Protein AF-A0A975S5G9-F1 (afdb_monomer)

InterPro domains:
  IPR003675 CAAX prenyl protease 2/Lysostaphin resistance protein A-like domain [PF02517] (115-211)

Foldseek 3Di:
DVQLVVLLLQLLLQLLLLLLVLLLVVVVDVDDPLVSLVSSLVSSLVRQVVVLVCCVCPVVVHDPCQLQPDPPCVVLVVVVVVVVVVVVCVVVVVCVVVVLDDDPDDDPVVVVVVCVSVVSSCVRNPVVSLSRSQVRRSLVVVVVPDPNVRSLVVSLVSQLCSLQSSLVSNQVNNVVSVHDRDDRDSDPPPDDNVVSSVVSNVVSVVVNVSSVVVVVVVVVVCVVPPDDDDDDDDDDDDDDDDDDDDDDDDDDDDDDDDDDDDDDDRDDDDPDD

Mean predicted aligned error: 12.97 Å

Secondary structure (DSSP, 8-state):
-HHHHHHHHHHHHHHHHHHHHHHHHHHHS---TTHHHHHHHHHHHHHHHHHHHHIIIIIS---GGGGS--S--HHHHHHHHHHHHHHHHHHHHHHHHTTS-------HHHHHHHHHHHHHHHIIIIIHHHIIIIIIIIHHHHHTTS-HHHHHHHHHHHHHHHHHHHHHHHHHHHHHTT--PPPP-SS-TTS-HHHHHHHHHHHHHHHHHHHHHHHHHHHHHHHHSS-----------------------------------------------

Solvent-accessible surface area (backbone atoms only — not comparable to full-atom values): 15800 Å² total; per-residue (Å²): 106,72,70,26,52,49,29,45,50,45,42,25,41,23,46,11,39,21,51,33,53,29,52,45,51,48,73,77,37,98,62,59,79,76,51,44,57,48,48,23,12,52,42,17,31,68,48,24,45,57,52,52,51,43,44,34,46,70,74,65,67,39,74,69,65,78,39,69,72,56,95,76,48,65,67,55,49,53,49,51,50,50,51,51,52,50,53,50,46,67,60,47,51,58,37,44,73,71,60,61,46,82,87,90,79,83,58,66,68,61,50,50,52,50,52,53,54,48,53,51,29,46,37,33,47,43,52,51,34,46,41,43,19,40,68,12,50,14,30,56,55,29,44,74,80,40,54,70,64,59,24,48,53,52,46,32,52,52,56,49,48,36,52,39,50,17,29,52,35,22,33,57,42,10,64,74,64,76,40,91,58,65,74,83,42,76,45,65,91,95,53,60,56,65,63,49,49,51,49,41,44,53,50,39,50,50,52,55,48,50,54,51,54,45,51,52,54,56,54,53,52,48,69,77,70,50,81,91,70,92,77,89,82,87,82,89,80,87,77,82,82,82,86,81,86,90,86,83,92,85,88,84,86,87,91,89,81,89,88,82,91,76,91,77,79,79,72,82,80,78,87,76,132

Organism: NCBI:txid2816859

Structure (mmCIF, N/CA/C/O backbone):
data_AF-A0A975S5G9-F1
#
_entry.id   AF-A0A975S5G9-F1
#
loop_
_atom_site.group_PDB
_atom_site.id
_atom_site.type_symbol
_atom_site.label_atom_id
_atom_site.label_alt_id
_atom_site.label_comp_id
_atom_site.label_asym_id
_atom_site.label_entity_id
_atom_site.label_seq_id
_atom_site.pdbx_PDB_ins_code
_atom_site.Cartn_x
_atom_site.Cartn_y
_atom_site.Cartn_z
_atom_site.occupancy
_atom_site.B_iso_or_equiv
_atom_site.auth_seq_id
_atom_site.auth_comp_id
_atom_site.auth_asym_id
_atom_site.auth_atom_id
_atom_site.pdbx_PDB_model_num
ATOM 1 N N . MET A 1 1 ? -8.401 6.795 18.822 1.00 79.56 1 MET A N 1
ATOM 2 C CA . MET A 1 1 ? -7.442 7.574 18.015 1.00 79.56 1 MET A CA 1
ATOM 3 C C . MET A 1 1 ? -6.029 7.033 18.125 1.00 79.56 1 MET A C 1
ATOM 5 O O . MET A 1 1 ? -5.588 6.482 17.133 1.00 79.56 1 MET A O 1
ATOM 9 N N . GLY A 1 2 ? -5.355 7.088 19.284 1.00 88.31 2 GLY A N 1
ATOM 10 C CA . GLY A 1 2 ? -3.921 6.740 19.387 1.00 88.31 2 GLY A CA 1
ATOM 11 C C . GLY A 1 2 ? -3.505 5.412 18.735 1.00 88.31 2 GLY A C 1
ATOM 12 O O . GLY A 1 2 ? -2.579 5.384 17.938 1.00 88.31 2 GLY A O 1
ATOM 13 N N . ARG A 1 3 ? -4.258 4.328 18.959 1.00 89.94 3 ARG A N 1
ATOM 14 C CA . ARG A 1 3 ? -3.992 3.025 18.316 1.00 89.94 3 ARG A CA 1
ATOM 15 C C . ARG A 1 3 ? -4.132 3.056 16.791 1.00 89.94 3 ARG A C 1
ATOM 17 O O . ARG A 1 3 ? -3.358 2.421 16.097 1.00 89.94 3 ARG A O 1
ATOM 24 N N . ALA A 1 4 ? -5.098 3.802 16.262 1.00 89.25 4 ALA A N 1
ATOM 25 C CA . ALA A 1 4 ? -5.290 3.911 14.820 1.00 89.25 4 ALA A CA 1
ATOM 26 C C . ALA A 1 4 ? -4.160 4.706 14.153 1.00 89.25 4 ALA A C 1
ATOM 28 O O . ALA A 1 4 ? -3.648 4.283 13.122 1.00 89.25 4 ALA A O 1
ATOM 29 N N . LEU A 1 5 ? -3.724 5.794 14.796 1.00 94.25 5 LEU A N 1
ATOM 30 C CA . LEU A 1 5 ? -2.555 6.559 14.365 1.00 94.25 5 LEU A CA 1
ATOM 31 C C . LEU A 1 5 ? -1.282 5.716 14.425 1.00 94.25 5 LEU A C 1
ATOM 33 O O . LEU A 1 5 ? -0.486 5.778 13.502 1.00 94.25 5 LEU A O 1
ATOM 37 N N . LEU A 1 6 ? -1.120 4.875 15.450 1.00 94.44 6 LEU A N 1
ATOM 38 C CA . LEU A 1 6 ? 0.029 3.975 15.550 1.00 94.44 6 LEU A CA 1
ATOM 39 C C . LEU A 1 6 ? 0.119 3.021 14.352 1.00 94.44 6 LEU A C 1
ATOM 41 O O . LEU A 1 6 ? 1.196 2.855 13.796 1.00 94.44 6 LEU A O 1
ATOM 45 N N . GLY A 1 7 ? -1.002 2.429 13.926 1.00 92.75 7 GLY A N 1
ATOM 46 C CA . GLY A 1 7 ? -1.023 1.573 12.735 1.00 92.75 7 GLY A CA 1
ATOM 47 C C . GLY A 1 7 ? -0.601 2.313 11.466 1.00 92.75 7 GLY A C 1
ATOM 48 O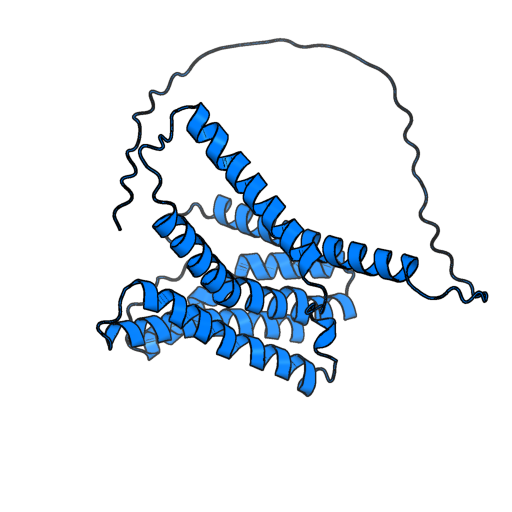 O . GLY A 1 7 ? 0.193 1.797 10.687 1.00 92.75 7 GLY A O 1
ATOM 49 N N . TRP A 1 8 ? -1.093 3.540 11.291 1.00 96.12 8 TRP A N 1
ATOM 50 C CA . TRP A 1 8 ? -0.719 4.402 10.170 1.00 96.12 8 TRP A CA 1
ATOM 51 C C . TRP A 1 8 ? 0.758 4.819 10.210 1.00 96.12 8 TRP A C 1
ATOM 53 O O . TRP A 1 8 ? 1.443 4.734 9.199 1.00 96.12 8 TRP A O 1
ATOM 63 N N . ILE A 1 9 ? 1.280 5.182 11.384 1.00 96.94 9 ILE A N 1
ATOM 64 C CA . ILE A 1 9 ? 2.696 5.526 11.568 1.00 96.94 9 ILE A CA 1
ATOM 65 C C . ILE A 1 9 ? 3.591 4.324 11.255 1.00 96.94 9 ILE A C 1
ATOM 67 O O . ILE A 1 9 ? 4.580 4.487 10.551 1.00 96.94 9 ILE A O 1
ATOM 71 N N . VAL A 1 10 ? 3.243 3.121 11.729 1.00 96.88 10 VAL A N 1
ATOM 72 C CA . VAL A 1 10 ? 3.999 1.888 11.437 1.00 96.88 10 VAL A CA 1
ATOM 73 C C . VAL A 1 10 ? 4.057 1.620 9.934 1.00 96.88 10 VAL A C 1
ATOM 75 O O . VAL A 1 10 ? 5.123 1.284 9.425 1.00 96.88 10 VAL A O 1
ATOM 78 N N . LEU A 1 11 ? 2.940 1.801 9.223 1.00 96.69 11 LEU A N 1
ATOM 79 C CA . LEU A 1 11 ? 2.896 1.683 7.766 1.00 96.69 11 LEU A CA 1
ATOM 80 C C . LEU A 1 11 ? 3.845 2.687 7.099 1.00 96.69 11 LEU A C 1
ATOM 82 O O . LEU A 1 11 ? 4.729 2.282 6.348 1.00 96.69 11 LEU A O 1
ATOM 86 N N . CYS A 1 12 ? 3.697 3.980 7.398 1.00 96.31 12 CYS A N 1
ATOM 87 C CA . CYS A 1 12 ? 4.488 5.028 6.755 1.00 96.31 12 CYS A CA 1
ATOM 88 C C . CYS A 1 12 ? 5.984 4.916 7.078 1.00 96.31 12 CYS A C 1
ATOM 90 O O . CYS A 1 12 ? 6.820 5.103 6.195 1.00 96.31 12 CYS A O 1
ATOM 92 N N . ALA A 1 13 ? 6.326 4.566 8.321 1.00 96.44 13 ALA A N 1
ATOM 93 C CA . ALA A 1 13 ? 7.702 4.324 8.737 1.00 96.44 13 ALA A CA 1
ATOM 94 C C . ALA A 1 13 ? 8.296 3.104 8.029 1.00 96.44 13 ALA A C 1
ATOM 96 O O . ALA A 1 13 ? 9.397 3.191 7.494 1.00 96.44 13 ALA A O 1
ATOM 97 N N . GLY A 1 14 ? 7.562 1.987 7.978 1.00 95.88 14 GLY A N 1
ATOM 98 C CA . GLY A 1 14 ? 8.013 0.772 7.300 1.00 95.88 14 GLY A CA 1
ATOM 99 C C . GLY A 1 14 ? 8.270 0.995 5.810 1.00 95.88 14 GLY A C 1
ATOM 100 O O . GLY A 1 14 ? 9.305 0.563 5.309 1.00 95.88 14 GLY A O 1
ATOM 101 N N . ILE A 1 15 ? 7.385 1.731 5.127 1.00 94.25 15 ILE A N 1
ATOM 102 C CA . ILE A 1 15 ? 7.570 2.108 3.719 1.00 94.25 15 ILE A CA 1
ATOM 103 C C . ILE A 1 15 ? 8.784 3.029 3.550 1.00 94.25 15 ILE A C 1
ATOM 105 O O . ILE A 1 15 ? 9.679 2.714 2.767 1.00 94.25 15 ILE A O 1
ATOM 109 N N . GLY A 1 16 ? 8.856 4.134 4.300 1.00 92.81 16 GLY A N 1
ATOM 110 C CA . GLY A 1 16 ? 9.950 5.103 4.182 1.00 92.81 16 GLY A CA 1
ATOM 111 C C . GLY A 1 16 ? 11.329 4.487 4.442 1.00 92.81 16 GLY A C 1
ATOM 112 O O . GLY A 1 16 ? 12.260 4.715 3.671 1.00 92.81 16 GLY A O 1
ATOM 113 N N . LEU A 1 17 ? 11.443 3.649 5.479 1.00 94.31 17 LEU A N 1
ATOM 114 C CA . LEU A 1 17 ? 12.674 2.924 5.812 1.00 94.31 17 LEU A CA 1
ATOM 115 C C . LEU A 1 17 ? 13.059 1.928 4.715 1.00 94.31 17 LEU A C 1
ATOM 117 O O . LEU A 1 17 ? 14.202 1.928 4.266 1.00 94.31 17 LEU A O 1
ATOM 121 N N . ALA A 1 18 ? 12.108 1.115 4.245 1.00 94.19 18 ALA A N 1
ATOM 122 C CA . ALA A 1 18 ? 12.366 0.123 3.206 1.00 94.19 18 ALA A CA 1
ATOM 123 C C . ALA A 1 18 ? 12.864 0.757 1.900 1.00 94.19 18 ALA A C 1
ATOM 125 O O . ALA A 1 18 ? 13.753 0.196 1.257 1.00 94.19 18 ALA A O 1
ATOM 126 N N . ILE A 1 19 ? 12.335 1.928 1.517 1.00 91.25 19 ILE A N 1
ATOM 127 C CA . ILE A 1 19 ? 12.800 2.650 0.325 1.00 91.25 19 ILE A CA 1
ATOM 128 C C . ILE A 1 19 ? 14.285 3.002 0.460 1.00 91.25 19 ILE A C 1
ATOM 130 O O . ILE A 1 19 ? 15.068 2.679 -0.436 1.00 91.25 19 ILE A O 1
ATOM 134 N N . SER A 1 20 ? 14.673 3.645 1.564 1.00 91.62 20 SER A N 1
ATOM 135 C CA . SER A 1 20 ? 16.053 4.084 1.798 1.00 91.62 20 SER A CA 1
ATOM 136 C C . SER A 1 20 ? 17.012 2.901 1.925 1.00 91.62 20 SER A C 1
ATOM 138 O O . SER A 1 20 ? 18.061 2.893 1.284 1.00 91.62 20 SER A O 1
ATOM 140 N N . THR A 1 21 ? 16.633 1.858 2.670 1.00 92.00 21 THR A N 1
ATOM 141 C CA . THR A 1 21 ? 17.447 0.642 2.832 1.00 92.00 21 THR A CA 1
ATOM 142 C C . THR A 1 21 ? 17.654 -0.095 1.513 1.00 92.00 21 THR A C 1
ATOM 144 O O . THR A 1 21 ? 18.768 -0.526 1.225 1.00 92.00 21 THR A O 1
ATOM 147 N N . ALA A 1 22 ? 16.619 -0.226 0.681 1.00 91.12 22 ALA A N 1
ATOM 148 C CA . ALA A 1 22 ? 16.766 -0.893 -0.609 1.00 91.12 22 ALA A CA 1
ATOM 149 C C . ALA A 1 22 ? 17.653 -0.101 -1.575 1.00 91.12 22 ALA A C 1
ATOM 151 O O . ALA A 1 22 ? 18.441 -0.700 -2.301 1.00 91.12 22 ALA A O 1
ATOM 152 N N . ARG A 1 23 ? 17.564 1.236 -1.568 1.00 88.06 23 ARG A N 1
ATOM 153 C CA . ARG A 1 23 ? 18.454 2.096 -2.364 1.00 88.06 23 ARG A CA 1
ATOM 154 C C . ARG A 1 23 ? 19.900 2.005 -1.899 1.00 88.06 23 ARG A C 1
ATOM 156 O O . ARG A 1 23 ? 20.788 1.888 -2.732 1.00 88.06 23 ARG A O 1
ATOM 163 N N . PHE A 1 24 ? 20.121 1.999 -0.588 1.00 90.00 24 PHE A N 1
ATOM 164 C CA . PHE A 1 24 ? 21.442 1.778 -0.012 1.00 90.00 24 PHE A CA 1
ATOM 165 C C . PHE A 1 24 ? 22.023 0.428 -0.460 1.00 90.00 24 PHE A C 1
ATOM 167 O O . PHE A 1 24 ? 23.119 0.373 -1.009 1.00 90.00 24 PHE A O 1
ATOM 174 N N . ALA A 1 25 ? 21.254 -0.658 -0.327 1.00 89.94 25 ALA A N 1
ATOM 175 C CA . ALA A 1 25 ? 21.677 -1.988 -0.766 1.00 89.94 25 ALA A CA 1
ATOM 176 C C . ALA A 1 25 ? 21.951 -2.057 -2.280 1.00 89.94 25 ALA A C 1
ATOM 178 O O . ALA A 1 25 ? 22.902 -2.709 -2.707 1.00 89.94 25 ALA A O 1
ATOM 179 N N . ALA A 1 26 ? 21.154 -1.358 -3.092 1.00 87.56 26 ALA A N 1
ATOM 180 C CA . ALA A 1 26 ? 21.370 -1.245 -4.531 1.00 87.56 26 ALA A CA 1
ATOM 181 C C . ALA A 1 26 ? 22.628 -0.434 -4.882 1.00 87.56 26 ALA A C 1
ATOM 183 O O . ALA A 1 26 ? 23.263 -0.719 -5.883 1.00 87.56 26 ALA A O 1
ATOM 184 N N . GLY A 1 27 ? 23.021 0.546 -4.064 1.00 85.12 27 GLY A N 1
ATOM 185 C CA . GLY A 1 27 ? 24.293 1.256 -4.235 1.00 85.12 27 GLY A CA 1
ATOM 186 C C . GLY A 1 27 ? 25.514 0.385 -3.923 1.00 85.12 27 GLY A C 1
ATOM 187 O O . GLY A 1 27 ? 26.578 0.577 -4.504 1.00 85.12 27 GLY A O 1
ATOM 188 N N . LEU A 1 28 ? 25.355 -0.601 -3.036 1.00 86.31 28 LEU A N 1
ATOM 189 C CA . LEU A 1 28 ? 26.414 -1.544 -2.655 1.00 86.31 28 LEU A CA 1
ATOM 190 C C . LEU A 1 28 ? 26.538 -2.750 -3.591 1.00 86.31 28 LEU A C 1
ATOM 192 O O . LEU A 1 28 ? 27.535 -3.469 -3.542 1.00 86.31 28 LEU A O 1
ATOM 196 N N . THR A 1 29 ? 25.518 -3.018 -4.403 1.00 81.31 29 THR A N 1
ATOM 197 C CA . THR A 1 29 ? 25.442 -4.214 -5.242 1.00 81.31 29 THR A CA 1
ATOM 198 C C . THR A 1 29 ? 25.273 -3.812 -6.699 1.00 81.31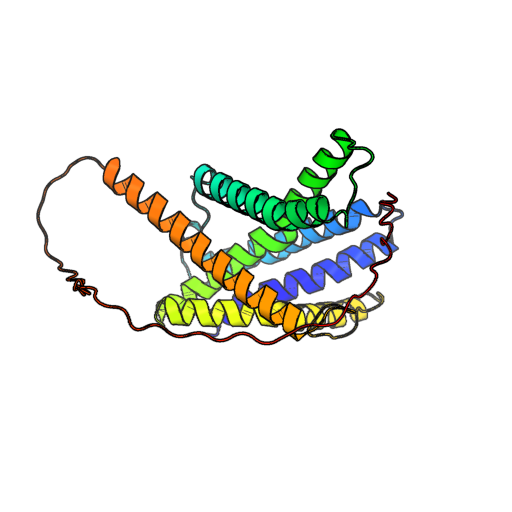 29 THR A C 1
ATOM 200 O O . THR A 1 29 ? 24.501 -2.922 -7.018 1.00 81.31 29 THR A O 1
ATOM 203 N N . SER A 1 30 ? 25.927 -4.500 -7.634 1.00 80.44 30 SER A N 1
ATOM 204 C CA . SER A 1 30 ? 25.649 -4.366 -9.074 1.00 80.44 30 SER A CA 1
ATOM 205 C C . SER A 1 30 ? 24.336 -5.068 -9.463 1.00 80.44 30 SER A C 1
ATOM 207 O O . SER A 1 30 ? 24.255 -5.784 -10.462 1.00 80.44 30 SER A O 1
ATOM 209 N N . ALA A 1 31 ? 23.307 -4.930 -8.623 1.00 77.69 31 ALA A N 1
ATOM 210 C CA . ALA A 1 31 ? 22.038 -5.612 -8.786 1.00 77.69 31 ALA A CA 1
ATOM 211 C C . ALA A 1 31 ? 21.270 -5.063 -10.004 1.00 77.69 31 ALA A C 1
ATOM 213 O O . ALA A 1 31 ? 21.311 -3.862 -10.278 1.00 77.69 31 ALA A O 1
ATOM 214 N N . PRO A 1 32 ? 20.513 -5.916 -10.718 1.00 81.44 32 PRO A N 1
ATOM 215 C CA . PRO A 1 32 ? 19.632 -5.465 -11.788 1.00 81.44 32 PRO A CA 1
ATOM 216 C C . PRO A 1 32 ? 18.599 -4.455 -11.272 1.00 81.44 32 PRO A C 1
ATOM 218 O O . PRO A 1 32 ? 18.092 -4.603 -10.160 1.00 81.44 32 PRO A O 1
ATOM 221 N N . ALA A 1 33 ? 18.196 -3.489 -12.102 1.00 78.31 33 ALA A N 1
ATOM 222 C CA . ALA A 1 33 ? 17.219 -2.460 -11.719 1.00 78.31 33 ALA A CA 1
ATOM 223 C C . ALA A 1 33 ? 15.894 -3.044 -11.180 1.00 78.31 33 ALA A C 1
ATOM 225 O O . ALA A 1 33 ? 15.307 -2.510 -10.240 1.00 78.31 33 ALA A O 1
ATOM 226 N N . ALA A 1 34 ? 15.462 -4.194 -11.709 1.00 78.06 34 ALA A N 1
ATOM 227 C CA . ALA A 1 34 ? 14.261 -4.903 -11.264 1.00 78.06 34 ALA A CA 1
ATOM 228 C C . ALA A 1 34 ? 14.367 -5.510 -9.848 1.00 78.06 34 ALA A C 1
ATOM 230 O O . ALA A 1 34 ? 13.347 -5.836 -9.240 1.00 78.06 34 ALA A O 1
ATOM 231 N N . ALA A 1 35 ? 15.575 -5.657 -9.296 1.00 85.19 35 ALA A N 1
ATOM 232 C CA . ALA A 1 35 ? 15.776 -6.200 -7.954 1.00 85.19 35 ALA A CA 1
ATOM 233 C C . ALA A 1 35 ? 15.400 -5.195 -6.854 1.00 85.19 35 ALA A C 1
ATOM 235 O O . ALA A 1 35 ? 14.983 -5.605 -5.770 1.00 85.19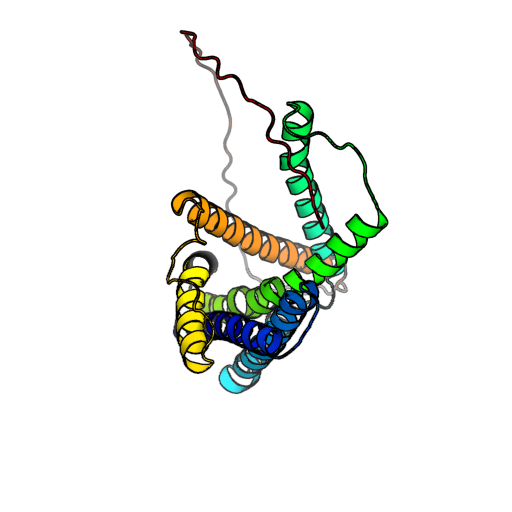 35 ALA A O 1
ATOM 236 N N . VAL A 1 36 ? 15.497 -3.887 -7.126 1.00 89.00 36 VAL A N 1
ATOM 237 C CA . VAL A 1 36 ? 15.229 -2.843 -6.123 1.00 89.00 36 VAL A CA 1
ATOM 238 C C . VAL A 1 36 ? 13.757 -2.830 -5.688 1.00 89.00 36 VAL A C 1
ATOM 240 O O . VAL A 1 36 ? 13.518 -2.914 -4.482 1.00 89.00 36 VAL A O 1
ATOM 243 N N . PRO A 1 37 ? 12.757 -2.815 -6.596 1.00 89.50 37 PRO A N 1
ATOM 244 C CA . PRO A 1 37 ? 11.347 -2.871 -6.199 1.00 89.50 37 PRO A CA 1
ATOM 245 C C . PRO A 1 37 ? 10.976 -4.169 -5.472 1.00 89.50 37 PRO A C 1
ATOM 247 O O . PRO A 1 37 ? 10.180 -4.149 -4.535 1.00 89.50 37 PRO A O 1
ATOM 250 N N . LEU A 1 38 ? 11.580 -5.299 -5.860 1.00 92.06 38 LEU A N 1
ATOM 251 C CA . LEU A 1 38 ? 11.383 -6.581 -5.178 1.00 92.06 38 LEU A CA 1
ATOM 252 C C . LEU A 1 38 ? 11.918 -6.543 -3.745 1.00 92.06 38 LEU A C 1
ATOM 254 O O . LEU A 1 38 ? 11.218 -6.942 -2.814 1.00 92.06 38 LEU A O 1
ATOM 258 N N . LEU A 1 39 ? 13.130 -6.022 -3.550 1.00 93.00 39 LEU A N 1
ATOM 259 C CA . LEU A 1 39 ? 13.710 -5.860 -2.220 1.00 93.00 39 LEU A CA 1
ATOM 260 C C . LEU A 1 39 ? 12.865 -4.914 -1.359 1.00 93.00 39 LEU A C 1
ATOM 262 O O . LEU A 1 39 ? 12.579 -5.233 -0.208 1.00 93.00 39 LEU A O 1
ATOM 266 N N . GLN A 1 40 ? 12.409 -3.790 -1.919 1.00 93.75 40 GLN A N 1
ATOM 267 C CA . GLN A 1 40 ? 11.507 -2.862 -1.228 1.00 93.75 40 GLN A CA 1
ATOM 268 C C . GLN A 1 40 ? 10.220 -3.554 -0.786 1.00 93.75 40 GLN A C 1
ATOM 270 O O . GLN A 1 40 ? 9.856 -3.474 0.385 1.00 93.75 40 GLN A O 1
ATOM 275 N N . ALA A 1 41 ? 9.556 -4.269 -1.692 1.00 94.50 41 ALA A N 1
ATOM 276 C CA . ALA A 1 41 ? 8.328 -5.002 -1.409 1.00 94.50 41 ALA A CA 1
ATOM 277 C C . ALA A 1 41 ? 8.495 -6.002 -0.254 1.00 94.50 41 ALA A C 1
ATOM 279 O O . ALA A 1 41 ? 7.675 -6.045 0.670 1.00 94.50 41 ALA A O 1
ATOM 280 N N . LEU A 1 42 ? 9.590 -6.765 -0.271 1.00 95.31 42 LEU A N 1
ATOM 281 C CA . LEU A 1 42 ? 9.915 -7.718 0.788 1.00 95.31 42 LEU A CA 1
ATOM 282 C C . LEU A 1 42 ? 10.191 -7.015 2.121 1.00 95.31 42 LEU A C 1
ATOM 284 O O . LEU A 1 42 ? 9.648 -7.431 3.144 1.00 95.31 42 LEU A O 1
ATOM 288 N N . LEU A 1 43 ? 10.980 -5.937 2.115 1.00 96.06 43 LEU A N 1
ATOM 289 C CA . LEU A 1 43 ? 11.304 -5.166 3.316 1.00 96.06 43 LEU A CA 1
ATOM 290 C C . LEU A 1 43 ? 10.059 -4.530 3.940 1.00 96.06 43 LEU A C 1
ATOM 292 O O . LEU A 1 43 ? 9.864 -4.651 5.148 1.00 96.06 43 LEU A O 1
ATOM 296 N N . VAL A 1 44 ? 9.179 -3.910 3.146 1.00 97.00 44 VAL A N 1
ATOM 297 C CA . VAL A 1 44 ? 7.939 -3.317 3.673 1.00 97.00 44 VAL A CA 1
ATOM 298 C C . VAL A 1 44 ? 7.072 -4.381 4.327 1.00 97.00 44 VAL A C 1
ATOM 300 O O . VAL A 1 44 ? 6.650 -4.204 5.471 1.00 97.00 44 VAL A O 1
ATOM 303 N N . THR A 1 45 ? 6.830 -5.504 3.649 1.00 95.44 45 THR A N 1
ATOM 304 C CA . THR A 1 45 ? 6.048 -6.599 4.236 1.00 95.44 45 THR A CA 1
ATOM 305 C C . THR A 1 45 ? 6.704 -7.126 5.515 1.00 95.44 45 THR A C 1
ATOM 307 O O . THR A 1 45 ? 6.021 -7.272 6.531 1.00 95.44 45 THR A O 1
ATOM 310 N N . ALA A 1 46 ? 8.018 -7.361 5.501 1.00 95.75 46 ALA A N 1
ATOM 311 C CA . ALA A 1 46 ? 8.763 -7.881 6.647 1.00 95.75 46 ALA A CA 1
ATOM 312 C C . ALA A 1 46 ? 8.802 -6.916 7.842 1.00 95.75 46 ALA A C 1
ATOM 314 O O . ALA A 1 46 ? 8.904 -7.370 8.978 1.00 95.75 46 ALA A O 1
ATOM 315 N N . LEU A 1 47 ? 8.690 -5.605 7.619 1.00 95.62 47 LEU A N 1
ATOM 316 C CA . LEU A 1 47 ? 8.645 -4.603 8.684 1.00 95.62 47 LEU A CA 1
ATOM 317 C C . LEU A 1 47 ? 7.217 -4.362 9.184 1.00 95.62 47 LEU A C 1
ATOM 319 O O . LEU A 1 47 ? 6.952 -4.411 10.384 1.00 95.62 47 LEU A O 1
ATOM 323 N N . VAL A 1 48 ? 6.274 -4.107 8.277 1.00 96.75 48 VAL A N 1
ATOM 324 C CA . VAL A 1 48 ? 4.931 -3.629 8.632 1.00 96.75 48 VAL A CA 1
ATOM 325 C C . VAL A 1 48 ? 4.050 -4.765 9.140 1.00 96.75 48 VAL A C 1
ATOM 327 O O . VAL A 1 48 ? 3.430 -4.645 10.200 1.00 96.75 48 VAL A O 1
ATOM 330 N N . VAL A 1 49 ? 3.985 -5.884 8.413 1.00 94.88 49 VAL A N 1
ATOM 331 C CA . VAL A 1 49 ? 3.053 -6.980 8.719 1.00 94.88 49 VAL A CA 1
ATOM 332 C C . VAL A 1 49 ? 3.270 -7.556 10.122 1.00 94.88 49 VAL A C 1
ATOM 334 O O . VAL A 1 49 ? 2.302 -7.579 10.890 1.00 94.88 49 VAL A O 1
ATOM 337 N N . PRO A 1 50 ? 4.482 -7.988 10.526 1.00 94.00 50 PRO A N 1
ATOM 338 C CA . PRO A 1 50 ? 4.661 -8.569 11.852 1.00 94.00 50 PRO A CA 1
ATOM 339 C C . PRO A 1 50 ? 4.402 -7.556 12.965 1.00 94.00 50 PRO A C 1
ATOM 341 O O . PRO A 1 50 ? 3.779 -7.916 13.961 1.00 94.00 50 PRO A O 1
ATOM 344 N N . VAL A 1 51 ? 4.784 -6.286 12.797 1.00 95.19 51 VAL A N 1
ATOM 345 C CA . VAL A 1 51 ? 4.523 -5.249 13.806 1.00 95.19 51 VAL A CA 1
ATOM 346 C C . VAL A 1 51 ? 3.021 -5.044 13.996 1.00 95.19 51 VAL A C 1
ATOM 348 O O . VAL A 1 51 ? 2.546 -5.048 15.131 1.00 95.19 51 VAL A O 1
ATOM 351 N N . ILE A 1 52 ? 2.237 -4.953 12.918 1.00 93.81 52 ILE A N 1
ATOM 352 C CA . ILE A 1 52 ? 0.773 -4.833 13.016 1.00 93.81 52 ILE A CA 1
ATOM 353 C C . ILE A 1 52 ? 0.150 -6.077 13.667 1.00 93.81 52 ILE A C 1
ATOM 355 O O . ILE A 1 52 ? -0.742 -5.955 14.516 1.00 93.81 52 ILE A O 1
ATOM 359 N N . LEU A 1 53 ? 0.627 -7.277 13.328 1.00 91.56 53 LEU A N 1
ATOM 360 C CA . LEU A 1 53 ? 0.155 -8.521 13.944 1.00 91.56 53 LEU A CA 1
ATOM 361 C C . LEU A 1 53 ? 0.511 -8.602 15.436 1.00 91.56 53 LEU A C 1
ATOM 363 O O . LEU A 1 53 ? -0.312 -9.057 16.238 1.00 91.56 53 LEU A O 1
ATOM 367 N N . LEU A 1 54 ? 1.690 -8.126 15.839 1.00 91.81 54 LEU A N 1
ATOM 368 C CA . LEU A 1 54 ? 2.105 -8.032 17.241 1.00 91.81 54 LEU A CA 1
ATOM 369 C C . LEU A 1 54 ? 1.284 -6.989 18.000 1.00 91.81 54 LEU A C 1
ATOM 371 O O . LEU A 1 54 ? 0.791 -7.286 19.087 1.00 91.81 54 LEU A O 1
ATOM 375 N N . LEU A 1 55 ? 1.042 -5.812 17.421 1.00 91.12 55 LEU A N 1
ATOM 376 C CA . LEU A 1 55 ? 0.148 -4.812 18.008 1.00 91.12 55 LEU A CA 1
ATOM 377 C C . LEU A 1 55 ? -1.252 -5.398 18.228 1.00 91.12 55 LEU A C 1
ATOM 379 O O . LEU A 1 55 ? -1.832 -5.265 19.305 1.00 91.12 55 LEU A O 1
ATOM 383 N N . ARG A 1 56 ? -1.780 -6.138 17.252 1.00 89.44 56 ARG A N 1
ATOM 384 C CA . ARG A 1 56 ? -3.102 -6.760 17.376 1.00 89.44 56 ARG A CA 1
ATOM 385 C C . ARG A 1 56 ? -3.150 -7.872 18.428 1.00 89.44 56 ARG A C 1
ATOM 387 O O . ARG A 1 56 ? -4.087 -7.933 19.224 1.00 89.44 56 ARG A O 1
ATOM 394 N N . SER A 1 57 ? -2.171 -8.765 18.424 1.00 88.00 57 SER A N 1
ATOM 395 C CA . SER A 1 57 ? -2.190 -9.957 19.278 1.00 88.00 57 SER A CA 1
ATOM 396 C C . SER A 1 57 ? -1.703 -9.683 20.701 1.00 88.00 57 SER A C 1
ATOM 398 O O . SER A 1 57 ? -2.282 -10.204 21.651 1.00 88.00 57 SER A O 1
ATOM 400 N N . LYS A 1 58 ? -0.667 -8.858 20.873 1.00 87.50 58 LYS A N 1
ATOM 401 C CA . LYS A 1 58 ? -0.024 -8.595 22.170 1.00 87.50 58 LYS A CA 1
ATOM 402 C C . LYS A 1 58 ? -0.569 -7.345 22.850 1.00 87.50 58 LYS A C 1
ATOM 404 O O . LYS A 1 58 ? -0.861 -7.393 24.042 1.00 87.50 58 LYS A O 1
ATOM 409 N N . VAL A 1 59 ? -0.739 -6.251 22.106 1.00 87.25 59 VAL A N 1
ATOM 410 C CA . VAL A 1 59 ? -1.177 -4.964 22.676 1.00 87.25 59 VAL A CA 1
ATOM 411 C C . VAL A 1 59 ? -2.701 -4.901 22.777 1.00 87.25 59 VAL A C 1
ATOM 413 O O . VAL A 1 59 ? -3.239 -4.535 23.822 1.00 87.25 59 VAL A O 1
ATOM 416 N N . ASP A 1 60 ? -3.418 -5.303 21.724 1.00 84.69 60 ASP A N 1
ATOM 417 C CA . ASP A 1 60 ? -4.890 -5.317 21.709 1.00 84.69 60 ASP A CA 1
ATOM 418 C C . ASP A 1 60 ? -5.498 -6.601 22.282 1.00 84.69 60 ASP A C 1
ATOM 420 O O . ASP A 1 60 ? -6.692 -6.600 22.583 1.00 84.69 60 ASP A O 1
ATOM 424 N N . ARG A 1 61 ? -4.710 -7.680 22.425 1.00 82.38 61 ARG A N 1
ATOM 425 C CA . ARG A 1 61 ? -5.169 -9.022 22.840 1.00 82.38 61 ARG A CA 1
ATOM 426 C C . ARG A 1 61 ? -6.384 -9.511 22.043 1.00 82.38 61 ARG A C 1
ATOM 428 O O . ARG A 1 61 ? -7.290 -10.143 22.581 1.00 82.38 61 ARG A O 1
ATOM 435 N N . LYS A 1 62 ? -6.423 -9.191 20.748 1.00 82.50 62 LYS A N 1
ATOM 436 C CA . LYS A 1 62 ? -7.512 -9.557 19.833 1.00 82.50 62 LYS A CA 1
ATOM 437 C C . LYS A 1 62 ? -7.001 -10.482 18.738 1.00 82.50 62 LYS A C 1
ATOM 439 O O . LYS A 1 62 ? -5.824 -10.463 18.385 1.00 82.50 62 LYS A O 1
ATOM 444 N N . SER A 1 63 ? -7.910 -11.263 18.160 1.00 79.62 63 SER A N 1
ATOM 445 C CA . SER A 1 63 ? -7.571 -12.156 17.055 1.00 79.62 63 SER A CA 1
ATOM 446 C C . SER A 1 63 ? -7.113 -11.372 15.819 1.00 79.62 63 SER A C 1
ATOM 448 O O . SER A 1 63 ? -7.670 -10.318 15.480 1.00 79.62 63 SER A O 1
ATOM 450 N N . ALA A 1 64 ? -6.101 -11.912 15.137 1.00 74.44 64 ALA A N 1
ATOM 451 C CA . ALA A 1 64 ? -5.639 -11.436 13.835 1.00 74.44 64 ALA A CA 1
ATOM 452 C C . ALA A 1 64 ? -6.601 -11.825 12.697 1.00 74.44 64 ALA A C 1
ATOM 454 O O . ALA A 1 64 ? -6.606 -11.175 11.654 1.00 74.44 64 ALA A O 1
ATOM 455 N N . ALA A 1 65 ? -7.461 -12.830 12.907 1.00 67.94 65 ALA A N 1
ATOM 456 C CA . ALA A 1 65 ? -8.433 -13.279 11.906 1.00 67.94 65 ALA A CA 1
ATOM 457 C C . ALA A 1 65 ? -9.444 -12.179 11.519 1.00 67.94 65 ALA A C 1
ATOM 459 O O . ALA A 1 65 ? -9.947 -12.160 10.397 1.00 67.94 65 ALA A O 1
ATOM 460 N N . ASP A 1 66 ? -9.684 -11.216 12.414 1.00 68.44 66 ASP A N 1
ATOM 461 C CA . ASP A 1 66 ? -10.610 -10.101 12.186 1.00 68.44 66 ASP A CA 1
ATOM 462 C C . ASP A 1 66 ? -10.017 -8.972 11.325 1.00 68.44 66 ASP A C 1
ATOM 464 O O . ASP A 1 66 ? -10.724 -8.025 10.972 1.00 68.44 66 ASP A O 1
ATOM 468 N N . LEU A 1 67 ? -8.723 -9.035 10.981 1.00 68.88 67 LEU A N 1
ATOM 469 C CA . LEU A 1 67 ? -8.047 -7.992 10.199 1.00 68.88 67 LEU A CA 1
ATOM 470 C C . LEU A 1 67 ? -8.391 -8.032 8.703 1.00 68.88 67 LEU A C 1
ATOM 472 O O . LEU A 1 67 ? -8.077 -7.081 7.989 1.00 68.88 67 LEU A O 1
ATOM 476 N N . GLY A 1 68 ? -9.111 -9.056 8.235 1.00 63.53 68 GLY A N 1
ATOM 477 C CA . GLY A 1 68 ? -9.582 -9.160 6.848 1.00 63.53 68 GLY A CA 1
ATOM 478 C C . GLY A 1 68 ? -8.941 -10.284 6.033 1.00 63.53 68 GLY A C 1
ATOM 479 O O . GLY A 1 68 ? -9.351 -10.492 4.893 1.00 63.53 68 GLY A O 1
ATOM 480 N N . LEU A 1 69 ? -8.018 -11.065 6.611 1.00 62.38 69 LEU A N 1
ATOM 481 C CA . LEU A 1 69 ? -7.529 -12.310 6.005 1.00 62.38 69 LEU A CA 1
ATOM 482 C C . LEU A 1 69 ? -8.584 -13.420 6.148 1.00 62.38 69 LEU A C 1
ATOM 484 O O . LEU A 1 69 ? -8.525 -14.295 7.010 1.00 62.38 69 LEU A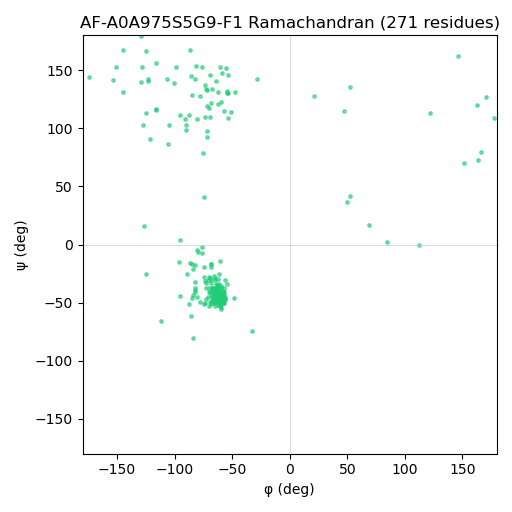 O 1
ATOM 488 N N . SER A 1 70 ? -9.595 -13.366 5.288 1.00 63.00 70 SER A N 1
ATOM 489 C CA . SER A 1 70 ? -10.538 -14.465 5.083 1.00 63.00 70 SER A CA 1
ATOM 490 C C . SER A 1 70 ? -9.851 -15.596 4.315 1.00 63.00 70 SER A C 1
ATOM 492 O O . SER A 1 70 ? -9.281 -15.360 3.256 1.00 63.00 70 SER A O 1
ATOM 494 N N . ARG A 1 71 ? -10.003 -16.852 4.761 1.00 57.88 71 ARG A N 1
ATOM 495 C CA . ARG A 1 71 ? -9.553 -18.047 4.011 1.00 57.88 71 ARG A CA 1
ATOM 496 C C . ARG A 1 71 ? -10.220 -18.207 2.633 1.00 57.88 71 ARG A C 1
ATOM 498 O O . ARG A 1 71 ? -9.767 -19.001 1.820 1.00 57.88 71 ARG A O 1
ATOM 505 N N . ARG A 1 72 ? -11.307 -17.478 2.356 1.00 65.62 72 ARG A N 1
ATOM 506 C CA . ARG A 1 72 ? -11.996 -17.465 1.056 1.00 65.62 72 ARG A CA 1
ATOM 507 C C . ARG A 1 72 ? -11.682 -16.161 0.327 1.00 65.62 72 ARG A C 1
ATOM 509 O O . ARG A 1 72 ? -12.436 -15.197 0.453 1.00 65.62 72 ARG A O 1
ATOM 516 N N . MET A 1 73 ? -10.571 -16.149 -0.411 1.00 69.44 73 MET A N 1
ATOM 517 C CA . MET A 1 73 ? -10.100 -14.978 -1.168 1.00 69.44 73 MET A CA 1
ATOM 518 C C . MET A 1 73 ? -10.506 -14.987 -2.646 1.00 69.44 73 MET A C 1
ATOM 520 O O . MET A 1 73 ? -10.477 -13.939 -3.276 1.00 69.44 73 MET A O 1
ATOM 524 N N . LEU A 1 74 ? -10.954 -16.121 -3.194 1.00 76.50 74 LEU A N 1
ATOM 525 C CA . LEU A 1 74 ? -11.193 -16.249 -4.635 1.00 76.50 74 LEU A CA 1
ATOM 526 C C . LEU A 1 74 ? -12.221 -15.239 -5.175 1.00 76.50 74 LEU A C 1
ATOM 528 O O . LEU A 1 74 ? -11.960 -14.562 -6.160 1.00 76.50 74 LEU A O 1
ATOM 532 N N . THR A 1 75 ? -13.380 -15.091 -4.525 1.00 76.19 75 THR A N 1
ATOM 533 C CA . THR A 1 75 ? -14.421 -14.163 -5.002 1.00 76.19 75 THR A CA 1
ATOM 534 C C . THR A 1 75 ? -13.992 -12.689 -4.924 1.00 76.19 75 THR A C 1
ATOM 536 O O . THR A 1 75 ? -14.175 -11.989 -5.918 1.00 76.19 75 THR A O 1
ATOM 539 N N . PRO A 1 76 ? -13.412 -12.195 -3.809 1.00 75.81 76 PRO A N 1
ATOM 540 C CA . PRO A 1 76 ? -12.821 -10.855 -3.775 1.00 75.81 76 PRO A CA 1
ATOM 541 C C . PRO A 1 76 ? -11.716 -10.636 -4.816 1.00 75.81 76 PRO A C 1
ATOM 543 O O . PRO A 1 76 ? -11.688 -9.578 -5.434 1.00 75.81 76 PRO A O 1
ATOM 546 N N . VAL A 1 77 ? -10.851 -11.631 -5.042 1.00 80.62 77 VAL A N 1
ATOM 547 C CA . VAL A 1 77 ? -9.759 -11.549 -6.026 1.00 80.62 77 VAL A CA 1
ATOM 548 C C . VAL A 1 77 ? -10.308 -11.437 -7.445 1.00 80.62 77 VAL A C 1
ATOM 550 O O . VAL A 1 77 ? -9.923 -10.525 -8.165 1.00 80.62 77 VAL A O 1
ATOM 553 N N . ILE A 1 78 ? -11.259 -12.294 -7.834 1.00 83.94 78 ILE A N 1
ATOM 554 C CA . ILE A 1 78 ? -11.894 -12.226 -9.161 1.00 83.94 78 ILE A CA 1
ATOM 555 C C . ILE A 1 78 ? -12.590 -10.880 -9.355 1.00 83.94 78 ILE A C 1
ATOM 557 O O . ILE A 1 78 ? -12.487 -10.281 -10.422 1.00 83.94 78 ILE A O 1
ATOM 561 N N . PHE A 1 79 ? -13.284 -10.383 -8.329 1.00 82.25 79 PHE A N 1
ATOM 562 C CA . PHE A 1 79 ? -13.932 -9.076 -8.395 1.00 82.25 79 PHE A CA 1
ATOM 563 C C . PHE A 1 79 ? -12.911 -7.949 -8.594 1.00 82.25 79 PHE A C 1
ATOM 565 O O . PHE A 1 79 ? -13.093 -7.132 -9.490 1.00 82.25 79 PHE A O 1
ATOM 572 N N . GLY A 1 80 ? -11.824 -7.939 -7.817 1.00 82.00 80 GLY A N 1
ATOM 573 C CA . GLY A 1 80 ? -10.739 -6.968 -7.969 1.00 82.00 80 GLY A CA 1
ATOM 574 C C . GLY A 1 80 ? -10.095 -7.025 -9.354 1.00 82.00 80 GLY A C 1
ATOM 575 O O . GLY A 1 80 ? -9.938 -5.988 -9.990 1.00 82.00 80 GLY A O 1
ATOM 576 N N . LEU A 1 81 ? -9.816 -8.230 -9.859 1.00 86.19 81 LEU A N 1
ATOM 577 C CA . LEU A 1 81 ? -9.277 -8.437 -11.204 1.00 86.19 81 LEU A CA 1
ATOM 578 C C . LEU A 1 81 ? -10.237 -7.918 -12.280 1.00 86.19 81 LEU A C 1
ATOM 580 O O . LEU A 1 81 ? -9.818 -7.212 -13.186 1.00 86.19 81 LEU A O 1
ATOM 584 N N . THR A 1 82 ? -11.531 -8.218 -12.153 1.00 86.75 82 THR A N 1
ATOM 585 C CA . THR A 1 82 ? -12.557 -7.761 -13.105 1.00 86.75 82 THR A CA 1
ATOM 586 C C . THR A 1 82 ? -12.638 -6.240 -13.128 1.00 86.75 82 THR A C 1
ATOM 588 O O . THR A 1 82 ? -12.650 -5.646 -14.201 1.00 86.75 82 THR A O 1
ATOM 591 N N . VAL A 1 83 ? -12.661 -5.601 -11.954 1.00 86.06 83 VAL A N 1
ATOM 592 C CA . VAL A 1 83 ? -12.685 -4.137 -11.842 1.00 86.06 83 VAL A CA 1
ATOM 593 C C . VAL A 1 83 ? -11.413 -3.528 -12.428 1.00 86.06 83 VAL A C 1
ATOM 595 O O . VAL A 1 83 ? -11.521 -2.558 -13.166 1.00 86.06 83 VAL A O 1
ATOM 598 N N . GLY A 1 84 ? -10.241 -4.109 -12.157 1.00 86.25 84 GLY A N 1
ATOM 599 C CA . GLY A 1 84 ? -8.960 -3.636 -12.690 1.00 86.25 84 GLY A CA 1
ATOM 600 C C . GLY A 1 84 ? -8.847 -3.767 -14.211 1.00 86.25 84 GLY A C 1
ATOM 601 O O . GLY A 1 84 ? -8.401 -2.841 -14.881 1.00 86.25 84 GLY A O 1
ATOM 602 N N . VAL A 1 85 ? -9.301 -4.888 -14.779 1.00 89.81 85 VAL A N 1
ATOM 603 C CA . VAL A 1 85 ? -9.348 -5.076 -16.238 1.00 89.81 85 VAL A CA 1
ATOM 604 C C . VAL A 1 85 ? -10.347 -4.108 -16.869 1.00 89.81 85 VAL A C 1
ATOM 606 O O . VAL A 1 85 ? -10.034 -3.482 -17.878 1.00 89.81 85 VAL A O 1
ATOM 609 N N . ALA A 1 86 ? -11.525 -3.939 -16.265 1.00 90.50 86 ALA A N 1
ATOM 610 C CA . ALA A 1 86 ? -12.544 -3.023 -16.765 1.00 90.50 86 ALA A CA 1
ATOM 611 C C . ALA A 1 86 ? -12.086 -1.559 -16.712 1.00 90.50 86 ALA A C 1
ATOM 613 O O . ALA A 1 86 ? -12.291 -0.831 -17.679 1.00 90.50 86 ALA A O 1
ATOM 614 N N . SER A 1 87 ? -11.440 -1.124 -15.625 1.00 88.38 87 SER A N 1
ATOM 615 C CA . SER A 1 87 ? -10.897 0.234 -15.520 1.00 88.38 87 SER A CA 1
ATOM 616 C C . SER A 1 87 ? -9.733 0.453 -16.484 1.00 88.38 87 SER A C 1
ATOM 618 O O . SER A 1 87 ? -9.685 1.485 -17.145 1.00 88.38 87 SER A O 1
ATOM 620 N N . GLY A 1 88 ? -8.842 -0.532 -16.636 1.00 88.38 88 GLY A N 1
ATOM 621 C CA . GLY A 1 88 ? -7.780 -0.497 -17.641 1.00 88.38 88 GLY A CA 1
ATOM 622 C C . GLY A 1 88 ? -8.343 -0.340 -19.055 1.00 88.38 88 GLY A C 1
ATOM 623 O O . GLY A 1 88 ? -7.945 0.569 -19.780 1.00 88.38 88 GLY A O 1
ATOM 624 N N . ALA A 1 89 ? -9.331 -1.157 -19.422 1.00 91.62 89 ALA A N 1
ATOM 625 C CA . ALA A 1 89 ? -10.003 -1.066 -20.715 1.00 91.62 89 ALA A CA 1
ATOM 626 C C . ALA A 1 89 ? -10.712 0.285 -20.908 1.00 91.62 89 ALA A C 1
ATOM 628 O O . ALA A 1 89 ? -10.586 0.890 -21.969 1.00 91.62 89 ALA A O 1
ATOM 629 N N . ALA A 1 90 ? -11.404 0.791 -19.884 1.00 93.19 90 ALA A N 1
ATOM 630 C CA . ALA A 1 90 ? -12.096 2.078 -19.941 1.00 93.19 90 ALA A CA 1
ATOM 631 C C . ALA A 1 90 ? -11.145 3.262 -20.178 1.00 93.19 90 ALA A C 1
ATOM 633 O O . ALA A 1 90 ? -11.546 4.238 -20.803 1.00 93.19 90 ALA A O 1
ATOM 634 N N . THR A 1 91 ? -9.895 3.173 -19.719 1.00 89.12 91 THR A N 1
ATOM 635 C CA . THR A 1 91 ? -8.878 4.209 -19.949 1.00 89.12 91 THR A CA 1
ATOM 636 C C . THR A 1 91 ? -8.181 4.044 -21.301 1.00 89.12 91 THR A C 1
ATOM 638 O O . THR A 1 91 ? -7.978 5.024 -22.015 1.00 89.12 91 THR A O 1
ATOM 641 N N . TRP A 1 92 ? -7.816 2.815 -21.676 1.00 91.25 92 TRP A N 1
ATOM 642 C CA . TRP A 1 92 ? -7.007 2.559 -22.872 1.00 91.25 92 TRP A CA 1
ATOM 643 C C . TRP A 1 92 ? -7.821 2.520 -24.169 1.00 91.25 92 TRP A C 1
ATOM 645 O O . TRP A 1 92 ? -7.348 3.018 -25.189 1.00 91.25 92 TRP A O 1
ATOM 655 N N . LEU A 1 93 ? -9.041 1.969 -24.162 1.00 93.75 93 LEU A N 1
ATOM 656 C CA . LEU A 1 93 ? -9.853 1.839 -25.381 1.00 93.75 93 LEU A CA 1
ATOM 657 C C . LEU A 1 93 ? -10.201 3.192 -26.022 1.00 93.75 93 LEU A C 1
ATOM 659 O O . LEU A 1 93 ? -10.055 3.294 -27.239 1.00 93.75 93 LEU A O 1
ATOM 663 N N . PRO A 1 94 ? -10.594 4.245 -25.276 1.00 94.75 94 PRO A N 1
ATOM 664 C CA . PRO A 1 94 ? -10.820 5.558 -25.875 1.00 94.75 94 PRO A CA 1
ATOM 665 C C . PRO A 1 94 ? -9.548 6.158 -26.479 1.00 94.75 94 PRO A C 1
ATOM 667 O O . PRO A 1 94 ? -9.607 6.722 -27.564 1.00 94.75 94 PRO A O 1
ATOM 670 N N . ALA A 1 95 ? -8.396 5.995 -25.822 1.00 92.56 95 ALA A N 1
ATOM 671 C CA . ALA A 1 95 ? -7.121 6.501 -26.329 1.00 92.56 95 ALA A CA 1
ATOM 672 C C . ALA A 1 95 ? -6.691 5.793 -27.627 1.00 92.56 95 ALA A C 1
ATOM 674 O O . ALA A 1 95 ? -6.212 6.443 -28.555 1.00 92.56 95 ALA A O 1
ATOM 675 N N . LEU A 1 96 ? -6.914 4.478 -27.718 1.00 92.75 96 LEU A N 1
ATOM 676 C CA . LEU A 1 96 ? -6.719 3.711 -28.953 1.00 92.75 96 LEU A CA 1
ATOM 677 C C . LEU A 1 96 ? -7.696 4.158 -30.044 1.00 92.75 96 LEU A C 1
ATOM 679 O O . LEU A 1 96 ? -7.300 4.358 -31.188 1.00 92.75 96 LEU A O 1
ATOM 683 N N . TRP A 1 97 ? -8.967 4.352 -29.687 1.00 93.19 97 TRP A N 1
ATOM 684 C CA . TRP A 1 97 ? -10.011 4.764 -30.624 1.00 93.19 97 TRP A CA 1
ATOM 685 C C . TRP A 1 97 ? -9.776 6.169 -31.192 1.00 93.19 97 TRP A C 1
ATOM 687 O O . TRP A 1 97 ? -9.981 6.394 -32.380 1.00 93.19 97 TRP A O 1
ATOM 697 N N . MET A 1 98 ? -9.284 7.098 -30.370 1.00 95.06 98 MET A N 1
ATOM 698 C CA . MET A 1 98 ? -8.893 8.448 -30.793 1.00 95.06 98 MET A CA 1
ATOM 699 C C . MET A 1 98 ? -7.552 8.484 -31.546 1.00 95.06 98 MET A C 1
ATOM 701 O O . MET A 1 98 ? -7.122 9.555 -31.969 1.00 95.06 98 MET A O 1
ATOM 705 N N . GLY A 1 99 ? -6.868 7.344 -31.696 1.00 90.31 99 GLY A N 1
ATOM 706 C CA . GLY A 1 99 ? -5.561 7.262 -32.350 1.00 90.31 99 GLY A CA 1
ATOM 707 C C . GLY A 1 99 ? -4.428 7.926 -31.563 1.00 90.31 99 GLY A C 1
ATOM 708 O O . GLY A 1 99 ? -3.368 8.193 -32.123 1.00 90.31 99 GLY A O 1
ATOM 709 N N . TRP A 1 1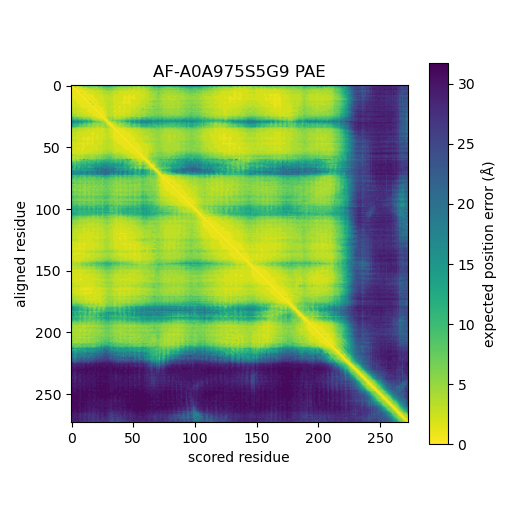00 ? -4.627 8.202 -30.271 1.00 93.75 100 TRP A N 1
ATOM 710 C CA . TRP A 1 100 ? -3.585 8.764 -29.403 1.00 93.75 100 TRP A CA 1
ATOM 711 C C . TRP A 1 100 ? -2.484 7.749 -29.104 1.00 93.75 100 TRP A C 1
ATOM 713 O O . TRP A 1 100 ? -1.343 8.123 -28.848 1.00 93.75 100 TRP A O 1
ATOM 723 N N . ILE A 1 101 ? -2.840 6.466 -29.125 1.00 89.62 101 ILE A N 1
ATOM 724 C CA . ILE A 1 101 ? -1.946 5.340 -28.882 1.00 89.62 101 ILE A CA 1
ATOM 725 C C . ILE A 1 101 ? -2.123 4.357 -30.037 1.00 89.62 101 ILE A C 1
ATOM 727 O O . ILE A 1 101 ? -3.243 4.104 -30.478 1.00 89.62 101 ILE A O 1
ATOM 731 N N . SER A 1 102 ? -1.021 3.780 -30.508 1.00 88.38 102 SER A N 1
ATOM 732 C CA . SER A 1 102 ? -1.036 2.664 -31.453 1.00 88.38 102 SER A CA 1
ATOM 733 C C . SER A 1 102 ? -0.262 1.488 -30.865 1.00 88.38 102 SER A C 1
ATOM 735 O O . SER A 1 102 ? 0.727 1.672 -30.157 1.00 88.38 102 SER A O 1
ATOM 737 N N . ILE A 1 103 ? -0.757 0.273 -31.103 1.00 87.69 103 ILE A N 1
ATOM 738 C CA . ILE A 1 103 ? -0.116 -0.966 -30.654 1.00 87.69 103 ILE A CA 1
ATOM 739 C C . ILE A 1 103 ? 0.537 -1.595 -31.879 1.00 87.69 103 ILE A C 1
ATOM 741 O O . ILE A 1 103 ? -0.147 -2.179 -32.714 1.00 87.69 103 ILE A O 1
ATOM 745 N N . GLU A 1 104 ? 1.854 -1.452 -31.993 1.00 88.31 104 GLU A N 1
ATOM 746 C CA . GLU A 1 104 ? 2.607 -1.963 -33.145 1.00 88.31 104 GLU A CA 1
ATOM 747 C C . GLU A 1 104 ? 2.931 -3.456 -33.004 1.00 88.31 104 GLU A C 1
ATOM 749 O O . GLU A 1 104 ? 2.826 -4.224 -33.959 1.00 88.31 104 GLU A O 1
ATOM 754 N N . ARG A 1 105 ? 3.310 -3.890 -31.797 1.00 89.00 105 ARG A N 1
ATOM 755 C CA . ARG A 1 105 ? 3.652 -5.283 -31.497 1.00 89.00 105 ARG A CA 1
ATOM 756 C C . ARG A 1 105 ? 3.398 -5.585 -30.027 1.00 89.00 105 ARG A C 1
ATOM 758 O O . ARG A 1 105 ? 3.695 -4.765 -29.164 1.00 89.00 105 ARG A O 1
ATOM 765 N N . VAL A 1 106 ? 2.891 -6.783 -29.744 1.00 88.88 106 VAL A N 1
ATOM 766 C CA . VAL A 1 106 ? 2.716 -7.282 -28.376 1.00 88.88 106 VAL A CA 1
ATOM 767 C C . VAL A 1 106 ? 3.609 -8.497 -28.175 1.00 88.88 106 VAL A C 1
ATOM 769 O O . VAL A 1 106 ? 3.431 -9.523 -28.828 1.00 88.88 106 VAL A O 1
ATOM 772 N N . ASP A 1 107 ? 4.567 -8.378 -27.262 1.00 93.31 107 ASP A N 1
ATOM 773 C CA . ASP A 1 107 ? 5.279 -9.527 -26.714 1.00 93.31 107 ASP A CA 1
ATOM 774 C C . ASP A 1 107 ? 4.536 -10.019 -25.468 1.00 93.31 107 ASP A C 1
ATOM 776 O O . ASP A 1 107 ? 4.615 -9.426 -24.390 1.00 93.31 107 ASP A O 1
ATOM 780 N N . TYR A 1 108 ? 3.791 -11.113 -25.624 1.00 92.69 108 TYR A N 1
ATOM 781 C CA . TYR A 1 108 ? 3.000 -11.696 -24.544 1.00 92.69 108 TYR A CA 1
ATOM 782 C C . TYR A 1 108 ? 3.853 -12.224 -23.388 1.00 92.69 108 TYR A C 1
ATOM 784 O O . TYR A 1 108 ? 3.393 -12.195 -22.247 1.00 92.69 108 TYR A O 1
ATOM 792 N N . GLY A 1 109 ? 5.077 -12.693 -23.655 1.00 94.06 109 GLY A N 1
ATOM 793 C CA . GLY A 1 109 ? 5.969 -13.213 -22.619 1.00 94.06 109 GLY A CA 1
ATOM 794 C C . GLY A 1 109 ? 6.440 -12.094 -21.699 1.00 94.06 109 GLY A C 1
ATOM 795 O O . GLY A 1 109 ? 6.291 -12.182 -20.478 1.00 94.06 109 GLY A O 1
ATOM 796 N N . THR A 1 110 ? 6.918 -11.004 -22.298 1.00 89.81 110 THR A N 1
ATOM 797 C CA . THR A 1 110 ? 7.342 -9.797 -21.576 1.00 89.81 110 THR A CA 1
ATOM 798 C C . THR A 1 110 ? 6.171 -9.110 -20.874 1.00 89.81 110 THR A C 1
ATOM 800 O O . THR A 1 110 ? 6.292 -8.696 -19.723 1.00 89.81 110 THR A O 1
ATOM 803 N N . LEU A 1 111 ? 5.000 -9.042 -21.514 1.00 90.25 111 LEU A N 1
ATOM 804 C CA . LEU A 1 111 ? 3.798 -8.494 -20.883 1.00 90.25 111 LEU A CA 1
ATOM 805 C C . LEU A 1 111 ? 3.379 -9.316 -19.659 1.00 90.25 111 LEU A C 1
ATOM 807 O O . LEU A 1 111 ? 3.061 -8.752 -18.612 1.00 90.25 111 LEU A O 1
ATOM 811 N N . MET A 1 112 ? 3.376 -10.646 -19.770 1.00 92.81 112 MET A N 1
ATOM 812 C CA . MET A 1 112 ? 2.944 -11.505 -18.672 1.00 92.81 112 MET A CA 1
ATOM 813 C C . MET A 1 112 ? 3.937 -11.476 -17.507 1.00 92.81 112 MET A C 1
ATOM 815 O O . MET A 1 112 ? 3.514 -11.392 -16.354 1.00 92.81 112 MET A O 1
ATOM 819 N N . SER A 1 113 ? 5.245 -11.481 -17.780 1.00 90.50 113 SER A N 1
ATOM 820 C CA . SER A 1 113 ? 6.261 -11.348 -16.730 1.00 90.50 113 SER A CA 1
ATOM 821 C C . SER A 1 113 ? 6.164 -9.991 -16.030 1.00 90.50 113 SER A C 1
ATOM 823 O O . SER A 1 113 ? 6.164 -9.942 -14.798 1.00 90.50 113 SER A O 1
ATOM 825 N N . PHE A 1 114 ? 5.968 -8.909 -16.789 1.00 89.44 114 PHE A N 1
ATOM 826 C CA . PHE A 1 114 ? 5.723 -7.576 -16.248 1.00 89.44 114 PHE A CA 1
ATOM 827 C C . PHE A 1 114 ? 4.500 -7.561 -15.327 1.00 89.44 114 PHE A C 1
ATOM 829 O O . PHE A 1 114 ? 4.604 -7.101 -14.190 1.00 89.44 114 PHE A O 1
ATOM 836 N N . LEU A 1 115 ? 3.360 -8.097 -15.772 1.00 91.12 115 LEU A N 1
ATOM 837 C CA . LEU A 1 115 ? 2.132 -8.129 -14.975 1.00 91.12 115 LEU A CA 1
ATOM 838 C C . LEU A 1 115 ? 2.304 -8.936 -13.687 1.00 91.12 115 LEU A C 1
ATOM 840 O O . LEU A 1 115 ? 1.891 -8.474 -12.627 1.00 91.12 115 LEU A O 1
ATOM 844 N N . VAL A 1 116 ? 2.927 -10.114 -13.755 1.00 91.81 116 VAL A N 1
ATOM 845 C CA . VAL A 1 116 ? 3.122 -10.983 -12.585 1.00 91.81 116 VAL A CA 1
ATOM 846 C C . VAL A 1 116 ? 4.065 -10.342 -11.569 1.00 91.81 116 VAL A C 1
ATOM 848 O O . VAL A 1 116 ? 3.729 -10.282 -10.385 1.00 91.81 116 VAL A O 1
ATOM 851 N N . ILE A 1 117 ? 5.217 -9.832 -12.011 1.00 91.50 117 ILE A N 1
ATOM 852 C CA . ILE A 1 117 ? 6.203 -9.209 -11.118 1.00 91.50 117 ILE A CA 1
ATOM 853 C C . ILE A 1 117 ? 5.613 -7.950 -10.483 1.00 91.50 117 ILE A C 1
ATOM 855 O O . ILE A 1 117 ? 5.684 -7.798 -9.266 1.00 91.50 117 ILE A O 1
ATOM 859 N N . ASN A 1 118 ? 4.973 -7.080 -11.268 1.00 92.38 118 ASN A N 1
ATOM 860 C CA . ASN A 1 118 ? 4.369 -5.861 -10.728 1.00 92.38 118 ASN A CA 1
ATOM 861 C C . ASN A 1 118 ? 3.192 -6.167 -9.806 1.00 92.38 118 ASN A C 1
ATOM 863 O O . ASN A 1 118 ? 3.084 -5.548 -8.755 1.00 92.38 118 ASN A O 1
ATOM 867 N N . ALA A 1 119 ? 2.342 -7.144 -10.131 1.00 91.19 119 ALA A N 1
ATOM 868 C CA . ALA A 1 119 ? 1.268 -7.554 -9.232 1.00 91.19 119 ALA A CA 1
ATOM 869 C C . ALA A 1 119 ? 1.822 -8.059 -7.895 1.00 91.19 119 ALA A C 1
ATOM 871 O O . ALA A 1 119 ? 1.282 -7.725 -6.843 1.00 91.19 119 ALA A O 1
ATOM 872 N N . PHE A 1 120 ? 2.912 -8.827 -7.920 1.00 93.69 120 PHE A N 1
ATOM 873 C CA . PHE A 1 120 ? 3.573 -9.312 -6.712 1.00 93.69 120 PHE A CA 1
ATOM 874 C C . PHE A 1 120 ? 4.203 -8.176 -5.896 1.00 93.69 120 PHE A C 1
ATOM 876 O O . PHE A 1 120 ? 3.988 -8.098 -4.685 1.00 93.69 120 PHE A O 1
ATOM 883 N N . VAL A 1 121 ? 4.929 -7.270 -6.556 1.00 94.06 121 VAL A N 1
ATOM 884 C CA . VAL A 1 121 ? 5.529 -6.088 -5.923 1.00 94.06 121 VAL A CA 1
ATOM 885 C C . VAL A 1 121 ? 4.441 -5.212 -5.311 1.00 94.06 121 VAL A C 1
ATOM 887 O O . VAL A 1 121 ? 4.506 -4.951 -4.118 1.00 94.06 121 VAL A O 1
ATOM 890 N N . LEU A 1 122 ? 3.401 -4.835 -6.059 1.00 92.75 122 LEU A N 1
ATOM 891 C CA . LEU A 1 122 ? 2.286 -4.021 -5.557 1.00 92.75 122 LEU A CA 1
ATOM 892 C C . LEU A 1 122 ? 1.535 -4.710 -4.415 1.00 92.75 122 LEU A C 1
ATOM 894 O O . LEU A 1 122 ? 1.129 -4.057 -3.455 1.00 92.75 122 LEU A O 1
ATOM 898 N N . LEU A 1 123 ? 1.373 -6.034 -4.476 1.00 92.19 123 LEU A N 1
ATOM 899 C CA . LEU A 1 123 ? 0.735 -6.795 -3.407 1.00 92.19 123 LEU A CA 1
ATOM 900 C C . LEU A 1 123 ? 1.518 -6.689 -2.095 1.00 92.19 123 LEU A C 1
ATOM 902 O O . LEU A 1 123 ? 0.919 -6.441 -1.051 1.00 92.19 123 LEU A O 1
ATOM 906 N N . LEU A 1 124 ? 2.831 -6.906 -2.136 1.00 94.75 124 LEU A N 1
ATOM 907 C CA . LEU A 1 124 ? 3.677 -6.931 -0.942 1.00 94.75 124 LEU A CA 1
ATOM 908 C C . LEU A 1 124 ? 4.108 -5.539 -0.472 1.00 94.75 124 LEU A C 1
ATOM 910 O O . LEU A 1 124 ? 4.294 -5.323 0.724 1.00 94.75 124 LEU A O 1
ATOM 914 N N . TYR A 1 125 ? 4.286 -4.605 -1.394 1.00 93.38 125 TYR A N 1
ATOM 915 C CA . TYR A 1 125 ? 4.718 -3.249 -1.091 1.00 93.38 125 TYR A CA 1
ATOM 916 C C . TYR A 1 125 ? 3.551 -2.384 -0.607 1.00 93.38 125 TYR A C 1
ATOM 918 O O . TYR A 1 125 ? 3.679 -1.706 0.408 1.00 93.38 125 TYR A O 1
ATOM 926 N N . GLU A 1 126 ? 2.397 -2.456 -1.277 1.00 92.00 126 GLU A N 1
ATOM 927 C CA . GLU A 1 126 ? 1.251 -1.586 -0.987 1.00 92.00 126 GLU A CA 1
ATOM 928 C C . GLU A 1 126 ? 0.089 -2.374 -0.391 1.00 92.00 126 GLU A C 1
ATOM 930 O O . GLU A 1 126 ? -0.267 -2.197 0.775 1.00 92.00 126 GLU A O 1
ATOM 935 N N . ALA A 1 127 ? -0.505 -3.281 -1.169 1.00 91.19 127 ALA A N 1
ATOM 936 C CA . ALA A 1 127 ? -1.850 -3.758 -0.877 1.00 91.19 127 ALA A CA 1
ATOM 937 C C . ALA A 1 127 ? -1.939 -4.510 0.459 1.00 91.19 127 ALA A C 1
ATOM 939 O O . ALA A 1 127 ? -2.853 -4.259 1.244 1.00 91.19 127 ALA A O 1
ATOM 940 N N . LEU A 1 128 ? -1.005 -5.421 0.747 1.00 91.69 128 LEU A N 1
ATOM 941 C CA . LEU A 1 128 ? -1.012 -6.210 1.979 1.00 91.69 128 LEU A CA 1
ATOM 942 C C . LEU A 1 128 ? -0.681 -5.357 3.224 1.00 91.69 128 LEU A C 1
ATOM 944 O O . LEU A 1 128 ? -1.484 -5.385 4.168 1.00 91.69 128 LEU A O 1
ATOM 948 N N . PRO A 1 129 ? 0.432 -4.595 3.268 1.00 92.94 129 PRO A N 1
ATOM 949 C CA . PRO A 1 129 ? 0.737 -3.703 4.389 1.00 92.94 129 PRO A CA 1
ATOM 950 C C . PRO A 1 129 ? -0.369 -2.681 4.665 1.00 92.94 129 PRO A C 1
ATOM 952 O O . PRO A 1 129 ? -0.792 -2.525 5.815 1.00 92.94 129 PRO A O 1
ATOM 955 N N . GLU A 1 130 ? -0.883 -2.018 3.627 1.00 93.31 130 GLU A N 1
ATOM 956 C CA . GLU A 1 130 ? -1.926 -1.003 3.769 1.00 93.31 130 GLU A CA 1
ATOM 957 C C . GLU A 1 130 ? -3.247 -1.594 4.252 1.00 93.31 130 GLU A C 1
ATOM 959 O O . GLU A 1 130 ? -3.884 -1.046 5.158 1.00 93.31 130 GLU A O 1
ATOM 964 N N . GLU A 1 131 ? -3.675 -2.721 3.676 1.00 91.94 131 GLU A N 1
ATOM 965 C CA . GLU A 1 131 ? -4.931 -3.361 4.057 1.00 91.94 131 GLU A CA 1
ATOM 966 C C . GLU A 1 131 ? -4.905 -3.784 5.525 1.00 91.94 131 GLU A C 1
ATOM 968 O O . GLU A 1 131 ? -5.902 -3.618 6.232 1.00 91.94 131 GLU A O 1
ATOM 973 N N . LEU A 1 132 ? -3.764 -4.274 6.014 1.00 91.94 132 LEU A N 1
ATOM 974 C CA . LEU A 1 132 ? -3.587 -4.651 7.413 1.00 91.94 132 LEU A CA 1
ATOM 975 C C . LEU A 1 132 ? -3.499 -3.443 8.344 1.00 91.94 132 LEU A C 1
ATOM 977 O O . LEU A 1 132 ? -4.167 -3.435 9.381 1.00 91.94 132 LEU A O 1
ATOM 981 N N . ALA A 1 133 ? -2.708 -2.430 7.999 1.00 94.12 133 ALA A N 1
ATOM 982 C CA . ALA A 1 133 ? -2.472 -1.277 8.860 1.00 94.12 133 ALA A CA 1
ATOM 983 C C . ALA A 1 133 ? -3.682 -0.334 8.915 1.00 94.12 133 ALA A C 1
ATOM 985 O O . ALA A 1 133 ? -4.156 0.007 10.003 1.00 94.12 133 ALA A O 1
ATOM 986 N N . LEU A 1 134 ? -4.220 0.052 7.756 1.00 91.94 134 LEU A N 1
ATOM 987 C CA . LEU A 1 134 ? -5.292 1.038 7.639 1.00 91.94 134 LEU A CA 1
ATOM 988 C C . LEU A 1 134 ? -6.672 0.399 7.789 1.00 91.94 134 LEU A C 1
ATOM 990 O O . LEU A 1 134 ? -7.423 0.723 8.713 1.00 91.94 134 LEU A O 1
ATOM 994 N N . ARG A 1 135 ? -7.030 -0.526 6.895 1.00 89.38 135 ARG A N 1
ATOM 995 C CA . ARG A 1 135 ? -8.401 -1.073 6.829 1.00 89.38 135 ARG A CA 1
ATOM 996 C C . ARG A 1 135 ? -8.633 -2.218 7.816 1.00 89.38 135 ARG A C 1
ATOM 998 O O . ARG A 1 135 ? -9.773 -2.480 8.200 1.00 89.38 135 ARG A O 1
ATOM 1005 N N . GLY A 1 136 ? -7.565 -2.864 8.269 1.00 88.94 136 GLY A N 1
ATOM 1006 C CA . GLY A 1 136 ? -7.557 -3.852 9.337 1.00 88.94 136 GLY A CA 1
ATOM 1007 C C . GLY A 1 136 ? -7.471 -3.187 10.706 1.00 88.94 136 GLY A C 1
ATOM 1008 O O . GLY A 1 136 ? -8.472 -3.055 11.409 1.00 88.94 136 GLY A O 1
ATOM 1009 N N . TYR A 1 137 ? -6.269 -2.786 11.107 1.00 91.62 137 TYR A N 1
ATOM 1010 C CA . TYR A 1 137 ? -5.965 -2.372 12.472 1.00 91.62 137 TYR A CA 1
ATOM 1011 C C . TYR A 1 137 ? -6.512 -0.981 12.816 1.00 91.62 137 TYR A C 1
ATOM 1013 O O . TYR A 1 137 ? -7.226 -0.841 13.818 1.00 91.62 137 TYR A O 1
ATOM 1021 N N . ALA A 1 138 ? -6.237 0.037 11.992 1.00 92.50 138 ALA A N 1
ATOM 1022 C CA . ALA A 1 138 ? -6.693 1.398 12.257 1.00 92.50 138 ALA A CA 1
ATOM 1023 C C . ALA A 1 138 ? -8.220 1.496 12.201 1.00 92.50 138 ALA A C 1
ATOM 1025 O O . ALA A 1 138 ? -8.826 1.960 13.164 1.00 92.50 138 ALA A O 1
ATOM 1026 N N . TRP A 1 139 ? -8.864 0.967 11.158 1.00 90.75 139 TRP A N 1
ATOM 1027 C CA . TRP A 1 139 ? -10.324 0.971 11.034 1.00 90.75 139 TRP A CA 1
ATOM 1028 C C . TRP A 1 139 ? -11.031 0.161 12.133 1.00 90.75 139 TRP A C 1
ATOM 1030 O O . TRP A 1 139 ? -12.050 0.611 12.660 1.00 90.75 139 TRP A O 1
ATOM 1040 N N . ALA A 1 140 ? -10.504 -1.002 12.544 1.00 89.38 140 ALA A N 1
ATOM 1041 C CA . ALA A 1 140 ? -11.112 -1.791 13.624 1.00 89.38 140 ALA A CA 1
ATOM 1042 C C . ALA A 1 140 ? -11.053 -1.067 14.978 1.00 89.38 140 ALA A C 1
ATOM 1044 O O . ALA A 1 140 ? -12.012 -1.120 15.753 1.00 89.38 140 ALA A O 1
ATOM 1045 N N . ASN A 1 141 ? -9.949 -0.371 15.260 1.00 90.44 141 ASN A N 1
ATOM 1046 C CA . ASN A 1 141 ? -9.836 0.496 16.433 1.00 90.44 141 ASN A CA 1
ATOM 1047 C C . ASN A 1 141 ? -10.724 1.751 16.288 1.00 90.44 141 ASN A C 1
ATOM 1049 O O . ASN A 1 141 ? -11.389 2.146 17.246 1.00 90.44 141 ASN A O 1
ATOM 1053 N N . LEU A 1 142 ? -10.807 2.277 15.063 1.00 90.44 142 LEU A N 1
ATOM 1054 C CA . LEU A 1 142 ? -11.814 3.173 14.480 1.00 90.44 142 LEU A CA 1
ATOM 1055 C C . LEU A 1 142 ? -13.226 2.952 15.030 1.00 90.44 142 LEU A C 1
ATOM 1057 O O . LEU A 1 142 ? -13.777 3.704 15.842 1.00 90.44 142 LEU A O 1
ATOM 1061 N N . ARG A 1 143 ? -13.796 1.845 14.562 1.00 88.62 143 ARG A N 1
ATOM 1062 C CA . ARG A 1 143 ? -15.205 1.502 14.747 1.00 88.62 143 ARG A CA 1
ATOM 1063 C C . ARG A 1 143 ? -15.573 1.176 16.193 1.00 88.62 143 ARG A C 1
ATOM 1065 O O . ARG A 1 143 ? -16.750 1.104 16.512 1.00 88.62 143 ARG A O 1
ATOM 1072 N N . SER A 1 144 ? -14.588 0.904 17.051 1.00 86.50 144 SER A N 1
ATOM 1073 C CA . SER A 1 144 ? -14.854 0.608 18.464 1.00 86.50 144 SER A CA 1
ATOM 1074 C C . SER A 1 144 ? -15.370 1.822 19.237 1.00 86.50 144 SER A C 1
ATOM 1076 O O . SER A 1 144 ? -15.952 1.652 20.302 1.00 86.50 144 SER A O 1
ATOM 1078 N N . ARG A 1 145 ? -15.152 3.034 18.708 1.00 86.94 145 ARG A N 1
ATOM 1079 C CA . ARG A 1 145 ? -15.556 4.299 19.339 1.00 86.94 145 ARG A CA 1
ATOM 1080 C C . ARG A 1 145 ? -16.428 5.183 18.452 1.00 86.94 145 ARG A C 1
ATOM 1082 O O . ARG A 1 145 ? -17.180 5.987 18.986 1.00 86.94 145 ARG A O 1
ATOM 1089 N N . TRP A 1 146 ? -16.337 5.051 17.129 1.00 90.69 146 TRP A N 1
ATOM 1090 C CA . TRP A 1 146 ? -17.121 5.857 16.188 1.00 90.69 146 TRP A CA 1
ATOM 1091 C C . TRP A 1 146 ? -17.923 5.008 15.213 1.00 90.69 146 TRP A C 1
ATOM 1093 O O . TRP A 1 146 ? -17.680 3.812 15.045 1.00 90.69 146 TRP A O 1
ATOM 1103 N N . SER A 1 147 ? -18.864 5.658 14.526 1.00 90.62 147 SER A N 1
ATOM 1104 C CA . SER A 1 147 ? -19.648 5.018 13.477 1.00 90.62 147 SER A CA 1
ATOM 1105 C C . SER A 1 147 ? -18.749 4.509 12.333 1.00 90.62 147 SER A C 1
ATOM 1107 O O . SER A 1 147 ? -17.683 5.078 12.065 1.00 90.62 147 SER A O 1
ATOM 1109 N N . PRO A 1 148 ? -19.172 3.461 11.598 1.00 87.44 148 PRO A N 1
ATOM 1110 C CA . PRO A 1 148 ? -18.421 2.937 10.453 1.00 87.44 148 PRO A CA 1
ATOM 1111 C C . PRO A 1 148 ? -18.123 3.983 9.367 1.00 87.44 148 PRO A C 1
ATOM 1113 O O . PRO A 1 148 ? -17.100 3.889 8.683 1.00 87.44 148 PRO A O 1
ATOM 1116 N N . LEU A 1 149 ? -19.004 4.979 9.212 1.00 88.88 149 LEU A N 1
ATOM 1117 C CA . LEU A 1 149 ? -18.830 6.081 8.265 1.00 88.88 149 LEU A CA 1
ATOM 1118 C C . LEU A 1 149 ? -17.680 6.994 8.690 1.00 88.88 149 LEU A C 1
ATOM 1120 O O . LEU A 1 149 ? -16.764 7.209 7.902 1.00 88.88 149 LEU A O 1
ATOM 1124 N N . ILE A 1 150 ? -17.674 7.445 9.948 1.00 90.25 150 ILE A N 1
ATOM 1125 C CA . ILE A 1 150 ? -16.608 8.299 10.493 1.00 90.25 150 ILE A CA 1
ATOM 1126 C C . ILE A 1 150 ? -15.261 7.570 10.443 1.00 90.25 150 ILE A C 1
ATOM 1128 O O . ILE A 1 150 ? -14.268 8.133 9.992 1.00 90.25 150 ILE A O 1
ATOM 1132 N N . ALA A 1 151 ? -15.225 6.289 10.825 1.00 90.25 151 ALA A N 1
ATOM 1133 C CA . ALA A 1 151 ? -14.002 5.491 10.749 1.00 90.25 151 ALA A CA 1
ATOM 1134 C C . ALA A 1 151 ? -13.460 5.380 9.312 1.00 90.25 151 ALA A C 1
ATOM 1136 O O . ALA A 1 151 ? -12.249 5.378 9.110 1.00 90.25 151 ALA A O 1
ATOM 1137 N N . THR A 1 152 ? -14.343 5.312 8.312 1.00 90.44 152 THR A N 1
ATOM 1138 C CA . THR A 1 152 ? -13.939 5.269 6.897 1.00 90.44 152 THR A CA 1
ATOM 1139 C C . THR A 1 152 ? -13.382 6.605 6.429 1.00 90.44 152 THR A C 1
ATOM 1141 O O . THR A 1 152 ? -12.332 6.626 5.792 1.00 90.44 152 THR A O 1
ATOM 1144 N N . TRP A 1 153 ? -14.051 7.707 6.770 1.00 92.62 153 TRP A N 1
ATOM 1145 C CA . TRP A 1 153 ? -13.569 9.048 6.451 1.00 92.62 153 TRP A CA 1
ATOM 1146 C C . TRP A 1 153 ? -12.178 9.290 7.025 1.00 92.62 153 TRP A C 1
ATOM 1148 O O . TRP A 1 153 ? -11.275 9.670 6.289 1.00 92.62 153 TRP A O 1
ATOM 1158 N N . ILE A 1 154 ? -11.973 8.966 8.303 1.00 93.19 154 ILE A N 1
ATOM 1159 C CA . ILE A 1 154 ? -10.670 9.132 8.954 1.00 93.19 154 ILE A CA 1
ATOM 1160 C C . ILE A 1 154 ? -9.598 8.296 8.257 1.00 93.19 154 ILE A C 1
ATOM 1162 O O . ILE A 1 154 ? -8.541 8.821 7.938 1.00 93.19 154 ILE A O 1
ATOM 1166 N N . VAL A 1 155 ? -9.853 7.014 7.981 1.00 92.81 155 VAL A N 1
ATOM 1167 C CA . VAL A 1 155 ? -8.868 6.158 7.296 1.00 92.81 155 VAL A CA 1
ATOM 1168 C C . VAL A 1 155 ? -8.562 6.656 5.880 1.00 92.81 155 VAL A C 1
ATOM 1170 O O . VAL A 1 155 ? -7.416 6.575 5.454 1.00 92.81 155 VAL A O 1
ATOM 1173 N N . THR A 1 156 ? -9.549 7.214 5.176 1.00 92.62 156 THR A N 1
ATOM 1174 C CA . THR A 1 156 ? -9.346 7.817 3.847 1.00 92.62 156 THR A CA 1
ATOM 1175 C C . THR A 1 156 ? -8.462 9.059 3.937 1.00 92.62 156 THR A C 1
ATOM 1177 O O . THR A 1 156 ? -7.542 9.217 3.144 1.00 92.62 156 THR A O 1
ATOM 1180 N N . VAL A 1 157 ? -8.678 9.908 4.944 1.00 93.25 157 VAL A N 1
ATOM 1181 C CA . VAL A 1 157 ? -7.818 11.071 5.202 1.00 93.25 157 VAL A CA 1
ATOM 1182 C C . VAL A 1 157 ? -6.393 10.630 5.541 1.00 93.25 157 VAL A C 1
ATOM 1184 O O . VAL A 1 157 ? -5.447 11.147 4.958 1.00 93.25 157 VAL A O 1
ATOM 1187 N N . LEU A 1 158 ? -6.222 9.634 6.419 1.00 93.75 158 LEU A N 1
ATOM 1188 C CA . LEU A 1 158 ? -4.897 9.081 6.729 1.00 93.75 158 LEU A CA 1
ATOM 1189 C C . LEU A 1 158 ? -4.201 8.550 5.470 1.00 93.75 158 LEU A C 1
ATOM 1191 O O . LEU A 1 158 ? -3.017 8.800 5.290 1.00 93.75 158 LEU A O 1
ATOM 1195 N N . PHE A 1 159 ? -4.942 7.878 4.585 1.00 92.88 159 PHE A N 1
ATOM 1196 C CA . PHE A 1 159 ? -4.423 7.380 3.313 1.00 92.88 159 PHE A CA 1
ATOM 1197 C C . PHE A 1 159 ? -3.916 8.508 2.400 1.00 92.88 159 PHE A C 1
ATOM 1199 O O . PHE A 1 159 ? -2.815 8.402 1.871 1.00 92.88 159 PHE A O 1
ATOM 1206 N N . ILE A 1 160 ? -4.658 9.616 2.282 1.00 91.56 160 ILE A N 1
ATOM 1207 C CA . ILE A 1 160 ? -4.225 10.804 1.522 1.00 91.56 160 ILE A CA 1
ATOM 1208 C C . ILE A 1 160 ? -2.910 11.366 2.084 1.00 91.56 160 ILE A C 1
ATOM 1210 O O . ILE A 1 160 ? -1.996 11.690 1.331 1.00 91.56 160 ILE A O 1
ATOM 1214 N N . PHE A 1 161 ? -2.787 11.447 3.411 1.00 91.38 161 PHE A N 1
ATOM 1215 C CA . PHE A 1 161 ? -1.591 11.985 4.067 1.00 91.38 161 PHE A CA 1
ATOM 1216 C C . PHE A 1 161 ? -0.423 10.994 4.170 1.00 91.38 161 PHE A C 1
ATOM 1218 O O . PHE A 1 161 ? 0.661 11.383 4.615 1.00 91.38 161 PHE A O 1
ATOM 1225 N N . SER A 1 162 ? -0.602 9.730 3.768 1.00 91.38 162 SER A N 1
ATOM 1226 C CA . SER A 1 162 ? 0.461 8.723 3.830 1.00 91.38 162 SER A CA 1
ATOM 1227 C C . SER A 1 162 ? 1.686 9.150 3.030 1.00 91.38 162 SER A C 1
ATOM 1229 O O . SER A 1 162 ? 2.792 9.030 3.547 1.00 91.38 162 SER A O 1
ATOM 1231 N N . SER A 1 163 ? 1.506 9.720 1.830 1.00 88.00 163 SER A N 1
ATOM 1232 C CA . SER A 1 163 ? 2.627 10.169 0.989 1.00 88.00 163 SER A CA 1
ATOM 1233 C C . SER A 1 163 ? 3.525 11.167 1.723 1.00 88.00 163 SER A C 1
ATOM 1235 O O . SER A 1 163 ? 4.740 10.994 1.773 1.00 88.00 163 SER A O 1
ATOM 1237 N N . SER A 1 164 ? 2.938 12.175 2.373 1.00 89.81 164 SER A N 1
ATOM 1238 C CA . SER A 1 164 ? 3.701 13.179 3.121 1.00 89.81 164 SER A CA 1
ATOM 1239 C C . SER A 1 164 ? 4.463 12.564 4.295 1.00 89.81 164 SER A C 1
ATOM 1241 O O . SER A 1 164 ? 5.624 12.899 4.527 1.0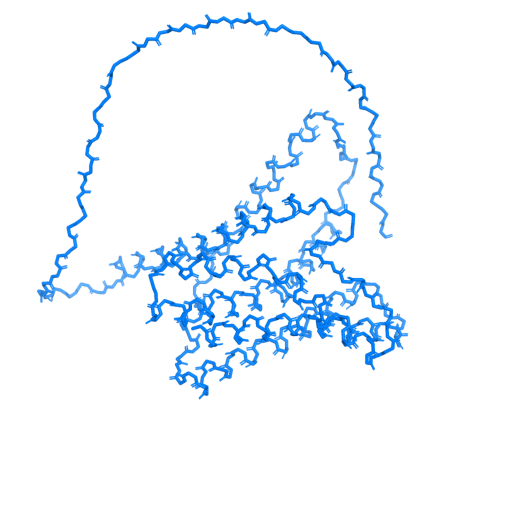0 89.81 164 SER A O 1
ATOM 1243 N N . LEU A 1 165 ? 3.834 11.648 5.038 1.00 92.38 165 LEU A N 1
ATOM 1244 C CA . LEU A 1 165 ? 4.473 11.027 6.198 1.00 92.38 165 LEU A CA 1
ATOM 1245 C C . LEU A 1 165 ? 5.568 10.027 5.795 1.00 92.38 165 LEU A C 1
ATOM 1247 O O . LEU A 1 165 ? 6.614 9.978 6.441 1.00 92.38 165 LEU A O 1
ATOM 1251 N N . ILE A 1 166 ? 5.362 9.270 4.715 1.00 92.62 166 ILE A N 1
ATOM 1252 C CA . ILE A 1 166 ? 6.379 8.389 4.124 1.00 92.62 166 ILE A CA 1
ATOM 1253 C C . ILE A 1 166 ? 7.608 9.209 3.729 1.00 92.62 166 ILE A C 1
ATOM 1255 O O . ILE A 1 166 ? 8.716 8.839 4.115 1.00 92.62 166 ILE A O 1
ATOM 1259 N N . SER A 1 167 ? 7.420 10.348 3.052 1.00 90.06 167 SER A N 1
ATOM 1260 C CA . SER A 1 167 ? 8.515 11.246 2.658 1.00 90.06 167 SER A CA 1
ATOM 1261 C C . SER A 1 167 ? 9.349 11.715 3.852 1.00 90.06 167 SER A C 1
ATOM 1263 O O . SER A 1 167 ? 10.568 11.791 3.750 1.00 90.06 167 SER A O 1
ATOM 1265 N N . ILE A 1 168 ? 8.729 11.977 5.010 1.00 92.44 168 ILE A N 1
ATOM 1266 C CA . ILE A 1 168 ? 9.453 12.369 6.234 1.00 92.44 168 ILE A CA 1
ATOM 1267 C C . ILE A 1 168 ? 10.348 11.226 6.735 1.00 92.44 168 ILE A C 1
ATOM 1269 O O . ILE A 1 168 ? 11.532 11.440 7.000 1.00 92.44 168 ILE A O 1
ATOM 1273 N N . PHE A 1 169 ? 9.810 10.007 6.848 1.00 93.62 169 PHE A N 1
ATOM 1274 C CA . PHE A 1 169 ? 10.590 8.843 7.287 1.00 93.62 169 PHE A CA 1
ATOM 1275 C C . PHE A 1 169 ? 11.684 8.468 6.287 1.00 93.62 169 PHE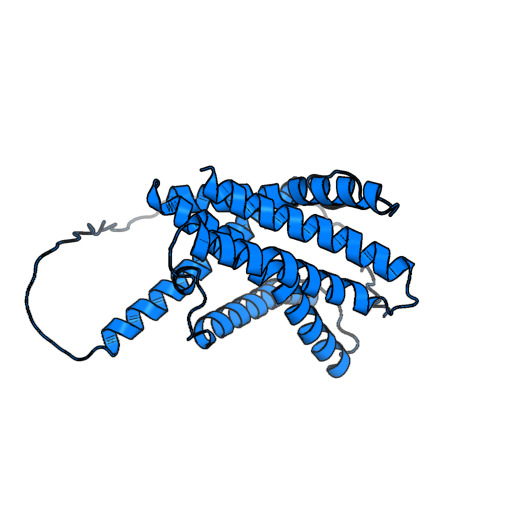 A C 1
ATOM 1277 O O . PHE A 1 169 ? 12.799 8.119 6.683 1.00 93.62 169 PHE A O 1
ATOM 1284 N N . GLN A 1 170 ? 11.386 8.565 4.994 1.00 91.06 170 GLN A N 1
ATOM 1285 C CA . GLN A 1 170 ? 12.354 8.344 3.932 1.00 91.06 170 GLN A CA 1
ATOM 1286 C C . GLN A 1 170 ? 13.479 9.377 4.002 1.00 91.06 170 GLN A C 1
ATOM 1288 O O . GLN A 1 170 ? 14.641 8.994 4.022 1.00 91.06 170 GLN A O 1
ATOM 1293 N N . PHE A 1 171 ? 13.159 10.668 4.102 1.00 89.81 171 PHE A N 1
ATOM 1294 C CA . PHE A 1 171 ? 14.156 11.731 4.206 1.00 89.81 171 PHE A CA 1
ATOM 1295 C C . PHE A 1 171 ? 15.067 11.530 5.422 1.00 89.81 171 PHE A C 1
ATOM 1297 O O . PHE A 1 171 ? 16.288 11.569 5.292 1.00 89.81 171 PHE A O 1
ATOM 1304 N N . GLY A 1 172 ? 14.488 11.250 6.595 1.00 91.19 172 GLY A N 1
ATOM 1305 C CA . GLY A 1 172 ? 15.261 10.994 7.812 1.00 91.19 172 GLY A CA 1
ATOM 1306 C C . GLY A 1 172 ? 16.180 9.775 7.687 1.00 91.19 172 GLY A C 1
ATOM 1307 O O . GLY A 1 172 ? 17.353 9.844 8.040 1.00 91.19 172 GLY A O 1
ATOM 1308 N N . SER A 1 173 ? 15.675 8.669 7.138 1.00 91.69 173 SER A N 1
ATOM 1309 C CA . SER A 1 173 ? 16.464 7.442 6.961 1.00 91.69 173 SER A CA 1
ATOM 1310 C C . SER A 1 173 ? 17.508 7.533 5.849 1.00 91.69 173 SER A C 1
ATOM 1312 O O . SER A 1 173 ? 18.588 6.973 5.999 1.00 91.69 173 SER A O 1
ATOM 1314 N N . ALA A 1 174 ? 17.236 8.272 4.773 1.00 89.81 174 ALA A N 1
ATOM 1315 C CA . ALA A 1 174 ? 18.193 8.523 3.699 1.00 89.81 174 ALA A CA 1
ATOM 1316 C C . ALA A 1 174 ? 19.410 9.302 4.215 1.00 89.81 174 ALA A C 1
ATOM 1318 O O . ALA A 1 174 ? 20.540 8.934 3.917 1.00 89.81 174 ALA A O 1
ATOM 1319 N N . ARG A 1 175 ? 19.192 10.299 5.085 1.00 89.44 175 ARG A N 1
ATOM 1320 C CA . ARG A 1 175 ? 20.282 11.030 5.756 1.00 89.44 175 ARG A CA 1
ATOM 1321 C C . ARG A 1 175 ? 21.116 10.153 6.685 1.00 89.44 175 ARG A C 1
ATOM 1323 O O . ARG A 1 175 ? 22.311 10.378 6.802 1.00 89.44 175 ARG A O 1
ATOM 1330 N N . LEU A 1 176 ? 20.500 9.169 7.340 1.00 91.06 176 LEU A N 1
ATOM 1331 C CA . LEU A 1 176 ? 21.217 8.226 8.203 1.00 91.06 176 LEU A CA 1
ATOM 1332 C C . LEU A 1 176 ? 22.047 7.209 7.411 1.00 91.06 176 LEU A C 1
ATOM 1334 O O . LEU A 1 176 ? 23.073 6.754 7.904 1.00 91.06 176 LEU A O 1
ATOM 1338 N N . LEU A 1 177 ? 21.591 6.838 6.214 1.00 89.12 177 LEU A N 1
ATOM 1339 C CA . LEU A 1 177 ? 22.242 5.853 5.345 1.00 89.12 177 LEU A CA 1
ATOM 1340 C C . LEU A 1 177 ? 23.164 6.485 4.289 1.00 89.12 177 LEU A C 1
ATOM 1342 O O . LEU A 1 177 ? 23.678 5.758 3.446 1.00 89.12 177 LEU A O 1
ATOM 1346 N N . ASP A 1 178 ? 23.343 7.807 4.326 1.00 86.62 178 ASP A N 1
ATOM 1347 C CA . ASP A 1 178 ? 24.102 8.589 3.341 1.00 86.62 178 ASP A CA 1
ATOM 1348 C C . ASP A 1 178 ? 23.663 8.325 1.885 1.00 86.62 178 ASP A C 1
ATOM 1350 O O . ASP A 1 178 ? 24.459 8.162 0.964 1.00 86.62 178 ASP A O 1
ATOM 1354 N N . VAL A 1 179 ? 22.345 8.237 1.681 1.00 86.06 179 VAL A N 1
ATOM 1355 C CA . VAL A 1 179 ? 21.714 8.064 0.366 1.00 86.06 179 VAL A CA 1
ATOM 1356 C C . VAL A 1 179 ? 21.057 9.374 -0.052 1.00 86.06 179 VAL A C 1
ATOM 1358 O O . VAL A 1 179 ? 20.431 10.044 0.771 1.00 86.06 179 VAL A O 1
ATOM 1361 N N . GLU A 1 180 ? 21.123 9.698 -1.347 1.00 82.00 180 GLU A N 1
ATOM 1362 C CA . GLU A 1 180 ? 20.451 10.866 -1.926 1.00 82.00 180 GLU A CA 1
ATOM 1363 C C . GLU A 1 180 ? 18.956 10.912 -1.543 1.00 82.00 180 GLU A C 1
ATOM 1365 O O . GLU A 1 180 ? 18.172 10.025 -1.931 1.00 82.00 180 GLU A O 1
ATOM 1370 N N . PRO A 1 181 ? 18.534 11.917 -0.749 1.00 74.75 181 PRO A N 1
ATOM 1371 C CA . PRO A 1 181 ? 17.169 12.008 -0.270 1.00 74.75 181 PRO A CA 1
ATOM 1372 C C . PRO A 1 181 ? 16.238 12.435 -1.403 1.00 74.75 181 PRO A C 1
ATOM 1374 O O . PRO A 1 181 ? 16.501 13.380 -2.145 1.00 74.75 181 PRO A O 1
ATOM 1377 N N . VAL A 1 182 ? 15.075 11.792 -1.482 1.00 71.00 182 VAL A N 1
ATOM 1378 C CA . VAL A 1 182 ? 13.964 12.353 -2.258 1.00 71.00 182 VAL A CA 1
ATOM 1379 C C . VAL A 1 182 ? 13.429 13.555 -1.482 1.00 71.00 182 VAL A C 1
ATOM 1381 O O . VAL A 1 182 ? 13.257 13.481 -0.263 1.00 71.00 182 VAL A O 1
ATOM 1384 N N . GLY A 1 183 ? 13.222 14.678 -2.171 1.00 70.56 183 GLY A N 1
ATOM 1385 C CA . GLY A 1 183 ? 12.723 15.906 -1.554 1.00 70.56 183 GLY A CA 1
ATOM 1386 C C . GLY A 1 183 ? 11.404 15.697 -0.804 1.00 70.56 183 GLY A C 1
ATOM 1387 O O . GLY A 1 183 ? 10.600 14.831 -1.149 1.00 70.56 183 GLY A O 1
ATOM 1388 N N . LEU A 1 184 ? 11.172 16.512 0.228 1.00 77.31 184 LEU A N 1
ATOM 1389 C CA . LEU A 1 184 ? 9.910 16.503 0.964 1.00 77.31 184 LEU A CA 1
ATOM 1390 C C . LEU A 1 184 ? 8.793 17.043 0.066 1.00 77.31 184 LEU A C 1
ATOM 1392 O O . LEU A 1 184 ? 8.857 18.179 -0.400 1.00 77.31 184 LEU A O 1
ATOM 1396 N N . GLY A 1 185 ? 7.758 16.236 -0.156 1.00 69.25 185 GLY A N 1
ATOM 1397 C CA . GLY A 1 185 ? 6.647 16.592 -1.030 1.00 69.25 185 GLY A CA 1
ATOM 1398 C C . GLY A 1 185 ? 5.339 15.936 -0.610 1.00 69.25 185 GLY A C 1
ATOM 1399 O O . GLY A 1 185 ? 5.322 14.878 0.022 1.00 69.25 185 GLY A O 1
ATOM 1400 N N . TRP A 1 186 ? 4.240 16.606 -0.952 1.00 66.56 186 TRP A N 1
ATOM 1401 C CA . TRP A 1 186 ? 2.871 16.127 -0.722 1.00 66.56 186 TRP A CA 1
ATOM 1402 C C . TRP A 1 186 ? 2.359 15.290 -1.896 1.00 66.56 186 TRP A C 1
ATOM 1404 O O . TRP A 1 186 ? 1.508 14.426 -1.717 1.00 66.56 186 TRP A O 1
ATOM 1414 N N . ALA A 1 187 ? 2.911 15.541 -3.081 1.00 68.81 187 ALA A N 1
ATOM 1415 C CA . ALA A 1 187 ? 2.727 14.757 -4.286 1.00 68.81 187 ALA A CA 1
ATOM 1416 C C . ALA A 1 187 ? 4.113 14.405 -4.853 1.00 68.81 187 ALA A C 1
ATOM 1418 O O . ALA A 1 187 ? 5.070 15.159 -4.628 1.00 68.81 187 ALA A O 1
ATOM 1419 N N . PRO A 1 188 ? 4.240 13.285 -5.582 1.00 70.88 188 PRO A N 1
ATOM 1420 C CA . PRO A 1 188 ? 5.447 12.978 -6.336 1.00 70.88 188 PRO A CA 1
ATOM 1421 C C . PRO A 1 188 ? 5.827 14.130 -7.277 1.00 70.88 188 PRO A C 1
ATOM 1423 O O . PRO A 1 188 ? 4.958 14.808 -7.832 1.00 70.88 188 PRO A O 1
ATOM 1426 N N . ALA A 1 189 ? 7.131 14.345 -7.468 1.00 69.06 189 ALA A N 1
ATOM 1427 C CA . ALA A 1 189 ? 7.634 15.414 -8.326 1.00 69.06 189 ALA A CA 1
ATOM 1428 C C . ALA A 1 189 ? 7.031 15.322 -9.742 1.00 69.06 189 ALA A C 1
ATOM 1430 O O . ALA A 1 189 ? 7.003 14.250 -10.343 1.00 69.06 189 ALA A O 1
ATOM 1431 N N . GLY A 1 190 ? 6.536 16.450 -10.260 1.00 74.06 190 GLY A N 1
ATOM 1432 C CA . GLY A 1 190 ? 5.923 16.534 -11.591 1.00 74.06 190 GLY A CA 1
ATOM 1433 C C . GLY A 1 190 ? 4.437 16.161 -11.666 1.00 74.06 190 GLY A C 1
ATOM 1434 O O . GLY A 1 190 ? 3.875 16.197 -12.756 1.00 74.06 190 GLY A O 1
ATOM 1435 N N . THR A 1 191 ? 3.782 15.836 -10.544 1.00 80.56 191 THR A N 1
ATOM 1436 C CA . THR A 1 191 ? 2.332 15.559 -10.507 1.00 80.56 191 THR A CA 1
ATOM 1437 C C . THR A 1 191 ? 1.553 16.768 -9.989 1.00 80.56 191 THR A C 1
ATOM 1439 O O . THR A 1 191 ? 1.969 17.394 -9.014 1.00 80.56 191 THR A O 1
ATOM 1442 N N . ASP A 1 192 ? 0.402 17.076 -10.598 1.00 85.44 192 ASP A N 1
ATOM 1443 C CA . ASP A 1 192 ? -0.520 18.089 -10.073 1.00 85.44 192 ASP A CA 1
ATOM 1444 C C . ASP A 1 192 ? -1.045 17.674 -8.678 1.00 85.44 192 ASP A C 1
ATOM 1446 O O . ASP A 1 192 ? -1.666 16.610 -8.550 1.00 85.44 192 ASP A O 1
ATOM 1450 N N . PRO A 1 193 ? -0.825 18.479 -7.620 1.00 84.44 193 PRO A N 1
ATOM 1451 C CA . PRO A 1 193 ? -1.217 18.107 -6.263 1.00 84.44 193 PRO A CA 1
ATOM 1452 C C . PRO A 1 193 ? -2.723 17.893 -6.098 1.00 84.44 193 PRO A C 1
ATOM 1454 O O . PRO A 1 193 ? -3.135 17.027 -5.326 1.00 84.44 193 PRO A O 1
ATOM 1457 N N . VAL A 1 194 ? -3.555 18.654 -6.819 1.00 87.31 194 VAL A N 1
ATOM 1458 C CA . VAL A 1 194 ? -5.018 18.537 -6.724 1.00 87.31 194 VAL A CA 1
ATOM 1459 C C . VAL A 1 194 ? -5.476 17.212 -7.326 1.00 87.31 194 VAL A C 1
ATOM 1461 O O . VAL A 1 194 ? -6.188 16.454 -6.661 1.00 87.31 194 VAL A O 1
ATOM 1464 N N . ALA A 1 195 ? -5.019 16.889 -8.537 1.00 88.06 195 ALA A N 1
ATOM 1465 C CA . ALA A 1 195 ? -5.278 15.605 -9.178 1.00 88.06 195 ALA A CA 1
ATOM 1466 C C . ALA A 1 195 ? -4.800 14.431 -8.310 1.00 88.06 195 ALA A C 1
ATOM 1468 O O . ALA A 1 195 ? -5.524 13.447 -8.161 1.00 88.06 195 ALA A O 1
ATOM 1469 N N . TYR A 1 196 ? -3.632 14.557 -7.674 1.00 86.12 196 TYR A N 1
ATOM 1470 C CA . TYR A 1 196 ? -3.090 13.527 -6.789 1.00 86.12 196 TYR A CA 1
ATOM 1471 C C . TYR A 1 196 ? -3.975 13.278 -5.558 1.00 86.12 196 TYR A C 1
ATOM 1473 O O . TYR A 1 196 ? -4.335 12.134 -5.270 1.00 86.12 196 TYR A O 1
ATOM 1481 N N . VAL A 1 197 ? -4.395 14.339 -4.857 1.00 87.81 197 VAL A N 1
ATOM 1482 C CA . VAL A 1 197 ? -5.295 14.213 -3.698 1.00 87.81 197 VAL A CA 1
ATOM 1483 C C . VAL A 1 197 ? -6.652 13.640 -4.105 1.00 87.81 197 VAL A C 1
ATOM 1485 O O . VAL A 1 197 ? -7.180 12.767 -3.411 1.00 87.81 197 VAL A O 1
ATOM 1488 N N . LEU A 1 198 ? -7.213 14.084 -5.234 1.00 90.00 198 LEU A N 1
ATOM 1489 C CA . LEU A 1 198 ? -8.472 13.549 -5.756 1.00 90.00 198 LEU A CA 1
ATOM 1490 C C . LEU A 1 198 ? -8.350 12.060 -6.093 1.00 90.00 198 LEU A C 1
ATOM 1492 O O . LEU A 1 198 ? -9.221 11.276 -5.709 1.00 90.00 198 LEU A O 1
ATOM 1496 N N . GLN A 1 199 ? -7.257 11.653 -6.741 1.00 90.19 199 GLN A N 1
ATOM 1497 C CA . GLN A 1 199 ? -6.981 10.256 -7.059 1.00 90.19 199 GLN A CA 1
ATOM 1498 C C . GLN A 1 199 ? -6.890 9.402 -5.790 1.00 90.19 199 GLN A C 1
ATOM 1500 O O . GLN A 1 199 ? -7.584 8.389 -5.695 1.00 90.19 199 GLN A O 1
ATOM 1505 N N . LEU A 1 200 ? -6.094 9.813 -4.796 1.00 89.19 200 LEU A N 1
ATOM 1506 C CA . LEU A 1 200 ? -5.970 9.077 -3.533 1.00 89.19 200 LEU A CA 1
ATOM 1507 C C . LEU A 1 200 ? -7.294 9.017 -2.765 1.00 89.19 200 LEU A C 1
ATOM 1509 O O . LEU A 1 200 ? -7.634 7.973 -2.206 1.00 89.19 200 LEU A O 1
ATOM 1513 N N . GLY A 1 201 ? -8.064 10.106 -2.762 1.00 89.25 201 GLY A N 1
ATOM 1514 C CA . GLY A 1 201 ? -9.378 10.159 -2.126 1.00 89.25 201 GLY A CA 1
ATOM 1515 C C . GLY A 1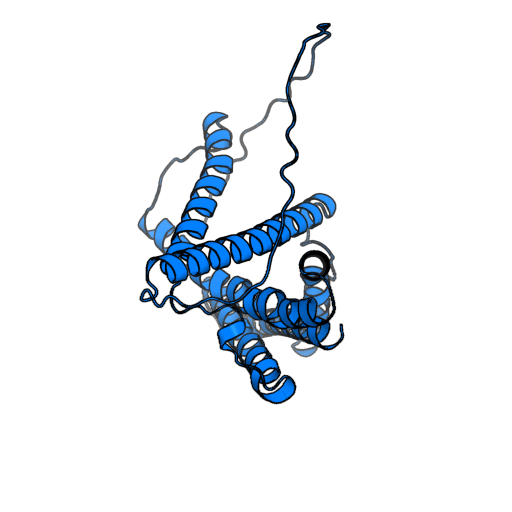 201 ? -10.367 9.182 -2.761 1.00 89.25 201 GLY A C 1
ATOM 1516 O O . GLY A 1 201 ? -10.950 8.349 -2.062 1.00 89.25 201 GLY A O 1
ATOM 1517 N N . LEU A 1 202 ? -10.522 9.231 -4.087 1.00 90.06 202 LEU A N 1
ATOM 1518 C CA . LEU A 1 202 ? -11.406 8.324 -4.827 1.00 90.06 202 LEU A CA 1
ATOM 1519 C C . LEU A 1 202 ? -10.961 6.867 -4.678 1.00 90.06 202 LEU A C 1
ATOM 1521 O O . LEU A 1 202 ? -11.783 6.000 -4.376 1.00 90.06 202 LEU A O 1
ATOM 1525 N N . PHE A 1 203 ? -9.663 6.598 -4.816 1.00 87.75 203 PHE A N 1
ATOM 1526 C CA . PHE A 1 203 ? -9.109 5.255 -4.671 1.00 87.75 203 PHE A CA 1
ATOM 1527 C C . PHE A 1 203 ? -9.318 4.700 -3.256 1.00 87.75 203 PHE A C 1
ATOM 1529 O O . PHE A 1 203 ? -9.809 3.581 -3.088 1.00 87.75 203 PHE A O 1
ATOM 1536 N N . GLY A 1 204 ? -9.052 5.506 -2.225 1.00 85.81 204 GLY A N 1
ATOM 1537 C CA . GLY A 1 204 ? -9.280 5.139 -0.828 1.00 85.81 204 GLY A CA 1
ATOM 1538 C C . GLY A 1 204 ? -10.741 4.778 -0.544 1.00 85.81 204 GLY A C 1
ATOM 1539 O O . GLY A 1 204 ? -11.016 3.741 0.074 1.00 85.81 204 GLY A O 1
ATOM 1540 N N . LEU A 1 205 ? -11.685 5.575 -1.057 1.00 87.19 205 LEU A N 1
ATOM 1541 C CA . LEU A 1 205 ? -13.121 5.307 -0.937 1.00 87.19 205 LEU A CA 1
ATOM 1542 C C . LEU A 1 205 ? -13.530 4.015 -1.654 1.00 87.19 205 LEU A C 1
ATOM 1544 O O . LEU A 1 205 ? -14.260 3.205 -1.072 1.00 87.19 205 LEU A O 1
ATOM 1548 N N . VAL A 1 206 ? -13.036 3.790 -2.876 1.00 86.38 206 VAL A N 1
ATOM 1549 C CA . VAL A 1 206 ? -13.293 2.565 -3.651 1.00 86.38 206 VAL A CA 1
ATOM 1550 C C . VAL A 1 206 ? -12.785 1.333 -2.906 1.00 86.38 206 VAL A C 1
ATOM 1552 O O . VAL A 1 206 ? -13.523 0.354 -2.788 1.00 86.38 206 VAL A O 1
ATOM 1555 N N . LEU A 1 207 ? -11.587 1.375 -2.320 1.00 84.62 207 LEU A N 1
ATOM 1556 C CA . LEU A 1 207 ? -11.045 0.251 -1.548 1.00 84.62 207 LEU A CA 1
ATOM 1557 C C . LEU A 1 207 ? -11.860 -0.029 -0.278 1.00 84.62 207 LEU A C 1
ATOM 1559 O O . LEU A 1 207 ? -12.157 -1.184 0.044 1.00 84.62 207 LEU A O 1
ATOM 1563 N N . CYS A 1 208 ? -12.309 1.015 0.421 1.00 83.19 208 CYS A N 1
ATOM 1564 C CA . CYS A 1 208 ? -13.217 0.850 1.554 1.00 83.19 208 CYS A CA 1
ATOM 1565 C C . CYS A 1 208 ? -14.571 0.257 1.134 1.00 83.19 208 CYS A C 1
ATOM 1567 O O . CYS A 1 208 ? -15.110 -0.599 1.846 1.00 83.19 208 CYS A O 1
ATOM 1569 N N . ALA A 1 209 ? -15.118 0.666 -0.012 1.00 81.69 209 ALA A N 1
ATOM 1570 C CA . ALA A 1 209 ? -16.343 0.096 -0.566 1.00 81.69 209 ALA A CA 1
ATOM 1571 C C . ALA A 1 209 ? -16.152 -1.375 -0.975 1.00 81.69 209 ALA A C 1
ATOM 1573 O O . ALA A 1 209 ? -16.966 -2.224 -0.601 1.00 81.69 209 ALA A O 1
ATOM 1574 N N . ALA A 1 210 ? -15.048 -1.700 -1.650 1.00 78.31 210 ALA A N 1
ATOM 1575 C CA . ALA A 1 210 ? -14.697 -3.054 -2.071 1.00 78.31 210 ALA A CA 1
ATOM 1576 C C . ALA A 1 210 ? -14.586 -4.011 -0.874 1.00 78.31 210 ALA A C 1
ATOM 1578 O O . ALA A 1 210 ? -15.165 -5.102 -0.899 1.00 78.31 210 ALA A O 1
ATOM 1579 N N . ARG A 1 211 ? -13.949 -3.579 0.224 1.00 78.62 211 ARG A N 1
ATOM 1580 C CA . ARG A 1 211 ? -13.868 -4.362 1.470 1.00 78.62 211 ARG A CA 1
ATOM 1581 C C . ARG A 1 211 ? -15.255 -4.671 2.035 1.00 78.62 211 ARG A C 1
ATOM 1583 O O . ARG A 1 211 ? -15.537 -5.814 2.398 1.00 78.62 211 ARG A O 1
ATOM 1590 N N . ARG A 1 212 ? -16.154 -3.681 2.086 1.00 76.06 212 ARG A N 1
ATOM 1591 C CA . ARG A 1 212 ? -17.531 -3.885 2.577 1.00 76.06 212 ARG A CA 1
ATOM 1592 C C . ARG A 1 212 ? -18.333 -4.813 1.664 1.00 76.06 212 ARG A C 1
ATOM 1594 O O . ARG A 1 212 ? -19.021 -5.697 2.170 1.00 76.06 212 ARG A O 1
ATOM 1601 N N . ALA A 1 213 ? -18.217 -4.655 0.346 1.00 70.56 213 ALA A N 1
ATOM 1602 C CA . ALA A 1 213 ? -18.890 -5.507 -0.632 1.00 70.56 213 ALA A CA 1
ATOM 1603 C C . ALA A 1 213 ? -18.412 -6.968 -0.546 1.00 70.56 213 ALA A C 1
ATOM 1605 O O . ALA A 1 213 ? -19.230 -7.893 -0.554 1.00 70.56 213 ALA A O 1
ATOM 1606 N N . GLY A 1 214 ? -17.102 -7.184 -0.386 1.00 65.06 214 GLY A N 1
ATOM 1607 C CA . GLY A 1 214 ? -16.517 -8.509 -0.171 1.00 65.06 214 GLY A CA 1
ATOM 1608 C C . GLY A 1 214 ? -17.030 -9.178 1.108 1.00 65.06 214 GLY A C 1
ATOM 1609 O O . GLY A 1 214 ? -17.461 -10.333 1.075 1.00 65.06 214 GLY A O 1
ATOM 1610 N N . LEU A 1 215 ? -17.066 -8.441 2.224 1.00 64.75 215 LEU A N 1
ATOM 1611 C CA . LEU A 1 215 ? -17.583 -8.943 3.503 1.00 64.75 215 LEU A CA 1
ATOM 1612 C C . LEU A 1 215 ? -19.089 -9.247 3.453 1.00 64.75 215 LEU A C 1
ATOM 1614 O O . LEU A 1 215 ? -19.515 -10.293 3.948 1.00 64.75 215 LEU A O 1
ATOM 1618 N N . ALA A 1 216 ? -19.892 -8.390 2.817 1.00 61.50 216 ALA A N 1
ATOM 1619 C CA . ALA A 1 216 ? -21.333 -8.599 2.665 1.00 61.50 216 ALA A CA 1
ATOM 1620 C C . ALA A 1 216 ? -21.652 -9.876 1.865 1.00 61.50 216 ALA A C 1
ATOM 1622 O O . ALA A 1 216 ? -22.511 -10.665 2.267 1.00 61.50 216 ALA A O 1
ATOM 1623 N N . ARG A 1 217 ? -20.913 -10.141 0.777 1.00 60.91 217 ARG A N 1
ATOM 1624 C CA . ARG A 1 217 ? -21.088 -11.358 -0.040 1.00 60.91 217 ARG A CA 1
ATOM 1625 C C . ARG A 1 217 ? -20.687 -12.635 0.705 1.00 60.91 217 ARG A C 1
ATOM 1627 O O . ARG A 1 217 ? -21.363 -13.656 0.573 1.00 60.91 217 ARG A O 1
ATOM 1634 N N . LEU A 1 218 ? -19.632 -12.584 1.523 1.00 59.00 218 LEU A N 1
ATOM 1635 C CA . LEU A 1 218 ? -19.228 -13.709 2.377 1.00 59.00 218 LEU A CA 1
ATOM 1636 C C . LEU A 1 218 ? -20.249 -13.985 3.493 1.00 59.00 218 LEU A C 1
ATOM 1638 O O . LEU A 1 218 ? -20.518 -15.148 3.800 1.00 59.00 218 LEU A O 1
ATOM 1642 N N . GLY A 1 219 ? -20.844 -12.935 4.067 1.00 57.50 219 GLY A N 1
ATOM 1643 C CA . GLY A 1 219 ? -21.913 -13.047 5.062 1.00 57.50 219 GLY A CA 1
ATOM 1644 C C . GLY A 1 219 ? -23.201 -13.643 4.490 1.00 57.50 219 GLY A C 1
ATOM 1645 O O . GLY A 1 219 ? -23.806 -14.506 5.124 1.00 57.50 219 GLY A O 1
ATOM 1646 N N . ASN A 1 220 ? -23.582 -13.257 3.268 1.00 55.50 220 ASN A N 1
ATOM 1647 C CA . ASN A 1 220 ? -24.786 -13.778 2.617 1.00 55.50 220 ASN A CA 1
ATOM 1648 C C . ASN A 1 220 ? -24.663 -15.282 2.297 1.00 55.50 220 ASN A C 1
ATOM 1650 O O . ASN A 1 220 ? -25.575 -16.052 2.582 1.00 55.50 220 ASN A O 1
ATOM 1654 N N . ARG A 1 221 ? -23.491 -15.754 1.835 1.00 53.00 221 ARG A N 1
ATOM 1655 C CA . ARG A 1 221 ? -23.249 -17.199 1.627 1.00 53.00 221 ARG A CA 1
ATOM 1656 C C . ARG A 1 221 ? -23.275 -18.032 2.914 1.00 53.00 221 ARG A C 1
ATOM 1658 O O . ARG A 1 221 ? -23.617 -19.206 2.840 1.00 53.00 221 ARG A O 1
ATOM 1665 N N . ARG A 1 222 ? -22.934 -17.470 4.086 1.00 53.66 222 ARG A N 1
ATOM 1666 C CA . ARG A 1 222 ? -23.068 -18.199 5.366 1.00 53.66 222 ARG A CA 1
ATOM 1667 C C . ARG A 1 222 ? -24.524 -18.432 5.754 1.00 53.66 222 ARG A C 1
ATOM 1669 O O . ARG A 1 222 ? -24.807 -19.468 6.338 1.00 53.66 222 ARG A O 1
ATOM 1676 N N . ARG A 1 223 ? -25.438 -17.515 5.416 1.00 52.50 223 ARG A N 1
ATOM 1677 C CA . ARG A 1 223 ? -26.875 -17.717 5.667 1.00 52.50 223 ARG A CA 1
ATOM 1678 C C . ARG A 1 223 ? -27.483 -18.777 4.751 1.00 52.50 223 ARG A C 1
ATOM 1680 O O . ARG A 1 223 ? -28.383 -19.479 5.174 1.00 52.50 223 ARG A O 1
ATOM 1687 N N . VAL A 1 224 ? -26.961 -18.922 3.533 1.00 53.53 224 VAL A N 1
ATOM 1688 C CA . VAL A 1 224 ? -27.471 -19.888 2.543 1.00 53.53 224 VAL A CA 1
ATOM 1689 C C . VAL A 1 224 ? -26.925 -21.311 2.764 1.00 53.53 224 VAL A C 1
ATOM 1691 O O . VAL A 1 224 ? -27.482 -22.259 2.227 1.00 53.53 224 VAL A O 1
ATOM 1694 N N . HIS A 1 225 ? -25.839 -21.497 3.528 1.00 50.75 225 HIS A N 1
ATOM 1695 C CA . HIS A 1 225 ? -25.217 -22.817 3.783 1.00 50.75 225 HIS A CA 1
ATOM 1696 C C . HIS A 1 225 ? -25.028 -23.142 5.280 1.00 50.75 225 HIS A C 1
ATOM 1698 O O . HIS A 1 225 ? -24.251 -24.029 5.630 1.00 50.75 225 HIS A O 1
ATOM 1704 N N . GLY A 1 226 ? -25.695 -22.416 6.181 1.00 40.12 226 GLY A N 1
ATOM 1705 C CA . GLY A 1 226 ? -25.790 -22.802 7.591 1.00 40.12 226 GLY A CA 1
ATOM 1706 C C . GLY A 1 226 ? -26.903 -23.839 7.776 1.00 40.12 226 GLY A C 1
ATOM 1707 O O . GLY A 1 226 ? -27.927 -23.716 7.105 1.00 40.12 226 GLY A O 1
ATOM 1708 N N . PRO A 1 227 ? -26.737 -24.852 8.646 1.00 44.03 227 PRO A N 1
ATOM 1709 C CA . PRO A 1 227 ? -27.792 -25.825 8.886 1.00 44.03 227 PRO A CA 1
ATOM 1710 C C . PRO A 1 227 ? -29.001 -25.095 9.466 1.00 44.03 227 PRO A C 1
ATOM 1712 O O . PRO A 1 227 ? -28.858 -24.302 10.400 1.00 44.03 227 PRO A O 1
ATOM 1715 N N . GLY A 1 228 ? -30.179 -25.362 8.901 1.00 47.22 228 GLY A N 1
ATOM 1716 C CA . GLY A 1 228 ? -31.442 -24.951 9.490 1.00 47.22 228 GLY A CA 1
ATOM 1717 C C . GLY A 1 228 ? -31.503 -25.446 10.930 1.00 47.22 228 GLY A C 1
ATOM 1718 O O . GLY A 1 228 ? -31.584 -26.645 11.188 1.00 47.22 228 GLY A O 1
ATOM 1719 N N . ARG A 1 229 ? -31.408 -24.514 11.870 1.00 39.16 229 ARG A N 1
ATOM 1720 C CA . ARG A 1 229 ? -31.978 -24.675 13.197 1.00 39.16 229 ARG A CA 1
ATOM 1721 C C . ARG A 1 229 ? -32.828 -23.452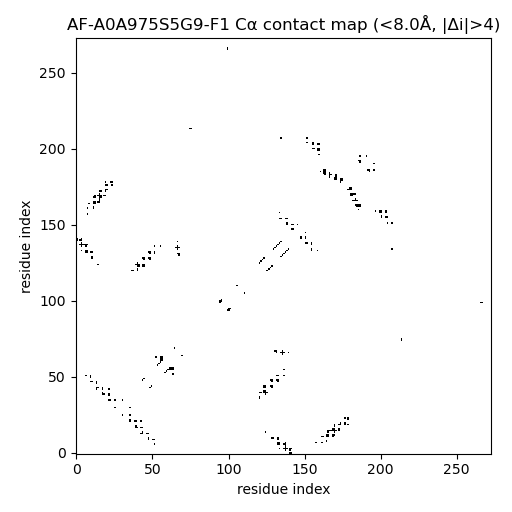 13.448 1.00 39.16 229 ARG A C 1
ATOM 1723 O O . ARG A 1 229 ? -32.319 -22.364 13.712 1.00 39.16 229 ARG A O 1
ATOM 1730 N N . ASP A 1 230 ? -34.123 -23.679 13.305 1.00 38.84 230 ASP A N 1
ATOM 1731 C CA . ASP A 1 230 ? -35.150 -22.916 13.979 1.00 38.84 230 ASP A CA 1
ATOM 1732 C C . ASP A 1 230 ? -34.797 -22.793 15.464 1.00 38.84 230 ASP A C 1
ATOM 1734 O O . ASP A 1 230 ? -34.409 -23.773 16.101 1.00 38.84 230 ASP A O 1
ATOM 1738 N N . CYS A 1 231 ? -34.867 -21.566 15.976 1.00 34.72 231 CYS A N 1
ATOM 1739 C CA . CYS A 1 231 ? -35.592 -21.213 17.197 1.00 34.72 231 CYS A CA 1
ATOM 1740 C C . CYS A 1 231 ? -35.387 -19.718 17.497 1.00 34.72 231 CYS A C 1
ATOM 1742 O O . CYS A 1 231 ? -34.295 -19.273 17.832 1.00 34.72 231 CYS A O 1
ATOM 1744 N N . ALA A 1 232 ? -36.481 -18.977 17.299 1.00 36.19 232 ALA A N 1
ATOM 1745 C CA . ALA A 1 232 ? -36.955 -17.779 17.994 1.00 36.19 232 ALA A CA 1
ATOM 1746 C C . ALA A 1 232 ? -35.964 -16.908 18.799 1.00 36.19 232 ALA A C 1
ATOM 1748 O O . ALA A 1 232 ? -35.350 -17.351 19.764 1.00 36.19 232 ALA A O 1
ATOM 1749 N N . GLY A 1 233 ? -35.961 -15.601 18.501 1.00 28.11 233 GLY A N 1
ATOM 1750 C CA . GLY A 1 233 ? -35.415 -14.595 19.417 1.00 28.11 233 GLY A CA 1
ATOM 1751 C C . GLY A 1 233 ? -35.121 -13.234 18.790 1.00 28.11 233 GLY A C 1
ATOM 1752 O O . GLY A 1 233 ? -33.965 -12.893 18.592 1.00 28.11 233 GLY A O 1
ATOM 1753 N N . THR A 1 234 ? -36.180 -12.483 18.482 1.00 30.73 234 THR A N 1
ATOM 1754 C CA . THR A 1 234 ? -36.330 -11.039 18.762 1.00 30.73 234 THR A CA 1
ATOM 1755 C C . THR A 1 234 ? -35.177 -10.078 18.414 1.00 30.73 234 THR A C 1
ATOM 1757 O O . THR A 1 234 ? -34.147 -10.040 19.078 1.00 30.73 234 THR A O 1
ATOM 1760 N N . GLY A 1 235 ? -35.415 -9.163 17.466 1.00 27.47 235 GLY A N 1
ATOM 1761 C CA . GLY A 1 235 ? -34.571 -7.973 17.301 1.00 27.47 235 GLY A CA 1
ATOM 1762 C C . GLY A 1 235 ? -34.784 -7.242 15.982 1.00 27.47 235 GLY A C 1
ATOM 1763 O O . GLY A 1 235 ? -34.017 -7.412 15.040 1.00 27.47 235 GLY A O 1
ATOM 1764 N N . ALA A 1 236 ? -35.848 -6.447 15.919 1.00 30.75 236 ALA A N 1
ATOM 1765 C CA . ALA A 1 236 ? -36.221 -5.610 14.790 1.00 30.75 236 ALA A CA 1
ATOM 1766 C C . ALA A 1 236 ? -35.096 -4.657 14.332 1.00 30.75 236 ALA A C 1
ATOM 1768 O O . ALA A 1 236 ? -34.579 -3.870 15.119 1.00 30.75 236 ALA A O 1
ATOM 1769 N N . TYR A 1 237 ? -34.812 -4.646 13.027 1.00 28.92 237 TYR A N 1
ATOM 1770 C CA . TYR A 1 237 ? -34.256 -3.481 12.336 1.00 28.92 237 TYR A CA 1
ATOM 1771 C C . TYR A 1 237 ? -35.228 -3.099 11.223 1.00 28.92 237 TYR A C 1
ATOM 1773 O O . TYR A 1 237 ? -35.188 -3.619 10.110 1.00 28.92 237 TYR A O 1
ATOM 1781 N N . MET A 1 238 ? -36.149 -2.211 11.584 1.00 25.02 238 MET A N 1
ATOM 1782 C CA . MET A 1 238 ? -37.079 -1.534 10.694 1.00 25.02 238 MET A CA 1
ATOM 1783 C C . MET A 1 238 ? -36.278 -0.507 9.873 1.00 25.02 238 MET A C 1
ATOM 1785 O O . MET A 1 238 ? -35.958 0.570 10.363 1.00 25.02 238 MET A O 1
ATOM 1789 N N . PHE A 1 239 ? -35.895 -0.851 8.641 1.00 31.14 239 PHE A N 1
ATOM 1790 C CA . PHE A 1 239 ? -35.434 0.135 7.658 1.00 31.14 239 PHE A CA 1
ATOM 1791 C C . PHE A 1 239 ? -36.651 0.599 6.856 1.00 31.14 239 PHE A C 1
ATOM 1793 O O . PHE A 1 239 ? -37.212 -0.162 6.067 1.00 31.14 239 PHE A O 1
ATOM 1800 N N . GLY A 1 240 ? -37.077 1.840 7.101 1.00 25.55 240 GLY A N 1
ATOM 1801 C CA . GLY A 1 240 ? -38.146 2.498 6.360 1.00 25.55 240 GLY A CA 1
ATOM 1802 C C . GLY A 1 240 ? -37.802 2.604 4.874 1.00 25.55 240 GLY A C 1
ATOM 1803 O O . GLY A 1 240 ? -36.775 3.169 4.498 1.00 25.55 240 GLY A O 1
ATOM 1804 N N . ARG A 1 241 ? -38.674 2.043 4.031 1.00 26.20 241 ARG A N 1
ATOM 1805 C CA . ARG A 1 241 ? -38.717 2.304 2.589 1.00 26.20 241 ARG A CA 1
ATOM 1806 C C . ARG A 1 241 ? -39.266 3.712 2.375 1.00 26.20 241 ARG A C 1
ATOM 1808 O O . ARG A 1 241 ? -40.413 3.968 2.724 1.00 26.20 241 ARG A O 1
ATOM 1815 N N . VAL A 1 242 ? -38.484 4.592 1.760 1.00 27.16 242 VAL A N 1
ATOM 1816 C CA . VAL A 1 242 ? -39.013 5.817 1.151 1.00 27.16 242 VAL A CA 1
ATOM 1817 C C . VAL A 1 242 ? -39.426 5.469 -0.277 1.00 27.16 242 VAL A C 1
ATOM 1819 O O . VAL A 1 242 ? -38.585 5.137 -1.110 1.00 27.16 242 VAL A O 1
ATOM 1822 N N . HIS A 1 243 ? -40.735 5.486 -0.526 1.00 23.77 243 HIS A N 1
ATOM 1823 C CA . HIS A 1 243 ? -41.326 5.466 -1.862 1.00 23.77 243 HIS A CA 1
ATOM 1824 C C . HIS A 1 243 ? -41.217 6.870 -2.470 1.00 23.77 243 HIS A C 1
ATOM 1826 O O . HIS A 1 243 ? -41.662 7.835 -1.854 1.00 23.77 243 HIS A O 1
ATOM 1832 N N . VAL A 1 244 ? -40.666 6.980 -3.679 1.00 29.06 244 VAL A N 1
ATOM 1833 C CA . VAL A 1 244 ? -40.752 8.188 -4.514 1.00 29.06 244 VAL A CA 1
ATOM 1834 C C . VAL A 1 244 ? -41.525 7.807 -5.774 1.00 29.06 244 VAL A C 1
ATOM 1836 O O . VAL A 1 244 ? -41.085 6.944 -6.531 1.00 29.06 244 VAL A O 1
ATOM 1839 N N . HIS A 1 245 ? -42.701 8.408 -5.957 1.00 25.30 245 HIS A N 1
ATOM 1840 C CA . HIS A 1 245 ? -43.484 8.342 -7.194 1.00 25.30 245 HIS A CA 1
ATOM 1841 C C . HIS A 1 245 ? -43.007 9.429 -8.183 1.00 25.30 245 HIS A C 1
ATOM 1843 O O . HIS A 1 245 ? -42.651 10.518 -7.730 1.00 25.30 245 HIS A O 1
ATOM 1849 N N . PRO A 1 246 ? -43.005 9.171 -9.507 1.00 32.66 246 PRO A N 1
ATOM 1850 C CA . PRO A 1 246 ? -42.574 10.130 -10.528 1.00 32.66 246 PRO A CA 1
ATOM 1851 C C . PRO A 1 246 ? -43.748 10.870 -11.204 1.00 32.66 246 PRO A C 1
ATOM 1853 O O . PRO A 1 246 ? -44.829 10.294 -11.304 1.00 32.66 246 PRO A O 1
ATOM 1856 N N . HIS A 1 247 ? -43.483 12.097 -11.695 1.00 26.08 247 HIS A N 1
ATOM 1857 C CA . HIS A 1 247 ? -44.000 12.805 -12.906 1.00 26.08 247 HIS A CA 1
ATOM 1858 C C . HIS A 1 247 ? -44.132 14.335 -12.684 1.00 26.08 247 HIS A C 1
ATOM 1860 O O . HIS A 1 247 ? -44.287 14.736 -11.531 1.00 26.08 247 HIS A O 1
ATOM 1866 N N . PRO A 1 248 ? -44.226 15.195 -13.732 1.00 39.81 248 PRO A N 1
ATOM 1867 C CA . PRO A 1 248 ? -43.770 15.106 -15.132 1.00 39.81 248 PRO A CA 1
ATOM 1868 C C . PRO A 1 248 ? -42.937 16.339 -15.607 1.00 39.81 248 PRO A C 1
ATOM 1870 O O . PRO A 1 248 ? -42.687 17.279 -14.860 1.00 39.81 248 PRO A O 1
ATOM 1873 N N . GLU A 1 249 ? -42.508 16.270 -16.874 1.00 29.42 249 GLU A N 1
ATOM 1874 C CA . GLU A 1 249 ? -41.863 17.260 -17.764 1.00 29.42 249 GLU A CA 1
ATOM 1875 C C . GLU A 1 249 ? -42.149 18.761 -17.560 1.00 29.42 249 GLU A C 1
ATOM 1877 O O . GLU A 1 249 ? -43.306 19.154 -17.459 1.00 29.42 249 GLU A O 1
ATOM 1882 N N . VAL A 1 250 ? -41.107 19.594 -17.751 1.00 32.06 250 VAL A N 1
ATOM 1883 C CA . VAL A 1 250 ? -41.173 20.842 -18.548 1.00 32.06 250 VAL A CA 1
ATOM 1884 C C . VAL A 1 250 ? -39.838 21.059 -19.286 1.00 32.06 250 VAL A C 1
ATOM 1886 O O . VAL A 1 250 ? -38.758 20.953 -18.707 1.00 32.06 250 VAL A O 1
ATOM 1889 N N . ALA A 1 251 ? -39.941 21.341 -20.585 1.00 29.72 251 ALA A N 1
ATOM 1890 C CA . ALA A 1 251 ? -38.872 21.582 -21.550 1.00 29.72 251 ALA A CA 1
ATOM 1891 C C . ALA A 1 251 ? -38.306 23.015 -21.512 1.00 29.72 251 ALA A C 1
ATOM 1893 O O . ALA A 1 251 ? -39.059 23.940 -21.236 1.00 29.72 251 ALA A O 1
ATOM 1894 N N . SER A 1 252 ? -37.036 23.193 -21.919 1.00 31.53 252 SER A N 1
ATOM 1895 C CA . SER A 1 252 ? -36.593 24.209 -22.908 1.00 31.53 252 SER A CA 1
ATOM 1896 C C . SER A 1 252 ? -35.058 24.319 -22.990 1.00 31.53 252 SER A C 1
ATOM 1898 O O . SER A 1 252 ? -34.394 24.549 -21.982 1.00 31.53 252 SER A O 1
ATOM 1900 N N . ALA A 1 253 ? -34.510 24.198 -24.205 1.00 30.88 253 ALA A N 1
ATOM 1901 C CA . ALA A 1 253 ? -33.154 24.618 -24.591 1.00 30.88 253 ALA A CA 1
ATOM 1902 C C . ALA A 1 253 ? -33.144 26.110 -25.010 1.00 30.88 253 ALA A C 1
ATOM 1904 O O . ALA A 1 253 ? -34.221 26.664 -25.245 1.00 30.88 253 ALA A O 1
ATOM 1905 N N . PRO A 1 254 ? -31.967 26.759 -25.159 1.00 38.56 254 PRO A N 1
ATOM 1906 C CA . PRO A 1 254 ? -31.350 26.822 -26.496 1.00 38.56 254 PRO A CA 1
ATOM 1907 C C . PRO A 1 254 ? -29.800 26.768 -26.544 1.00 38.56 254 PRO A C 1
ATOM 1909 O O . PRO A 1 254 ? -29.103 26.899 -25.543 1.00 38.56 254 PRO A O 1
ATOM 1912 N N . ARG A 1 255 ? -29.289 26.561 -27.773 1.00 32.75 255 ARG A N 1
ATOM 1913 C CA . ARG A 1 255 ? -27.878 26.527 -28.228 1.00 32.75 255 ARG A CA 1
ATOM 1914 C C . ARG A 1 255 ? -27.233 27.917 -28.346 1.00 32.75 255 ARG A C 1
ATOM 1916 O O . ARG A 1 255 ? -27.922 28.834 -28.760 1.00 32.75 255 ARG A O 1
ATOM 1923 N N . TYR A 1 256 ? -25.904 27.973 -28.193 1.00 31.59 256 TYR A N 1
ATOM 1924 C CA . TYR A 1 256 ? -24.862 28.706 -28.966 1.00 31.59 256 TYR A CA 1
ATOM 1925 C C . TYR A 1 256 ? -23.504 28.231 -28.378 1.00 31.59 256 TYR A C 1
ATOM 1927 O O . TYR A 1 256 ? -23.452 27.973 -27.185 1.00 31.59 256 TYR A O 1
ATOM 1935 N N . GLY A 1 257 ? -22.359 28.027 -29.035 1.00 29.14 257 GLY A N 1
ATOM 1936 C CA . GLY A 1 257 ? -21.866 28.212 -30.395 1.00 29.14 257 GLY A CA 1
ATOM 1937 C C . GLY A 1 257 ? -20.320 28.182 -30.346 1.00 29.14 257 GLY A C 1
ATOM 1938 O O . GLY A 1 257 ? -19.733 28.992 -29.649 1.00 29.14 257 GLY A O 1
ATOM 1939 N N . ASN A 1 258 ? -19.719 27.230 -31.068 1.00 29.09 258 ASN A N 1
ATOM 1940 C CA . ASN A 1 258 ? -18.440 27.245 -31.807 1.00 29.09 258 ASN A CA 1
ATOM 1941 C C . ASN A 1 258 ? -17.077 27.674 -31.190 1.00 29.09 258 ASN A C 1
ATOM 1943 O O . ASN A 1 258 ? -16.922 28.776 -30.677 1.00 29.09 258 ASN A O 1
ATOM 1947 N N . GLY A 1 259 ? -16.042 26.870 -31.496 1.00 27.77 259 GLY A N 1
ATOM 1948 C CA . GLY A 1 259 ? -14.701 27.362 -31.863 1.00 27.77 259 GLY A CA 1
ATOM 1949 C C . GLY A 1 259 ? -13.518 26.906 -30.998 1.00 27.77 259 GLY A C 1
ATOM 1950 O O . GLY A 1 259 ? -13.376 27.350 -29.864 1.00 27.77 259 GLY A O 1
ATOM 1951 N N . GLY A 1 260 ? -12.604 26.107 -31.571 1.00 30.03 260 GLY A N 1
ATOM 1952 C CA . GLY A 1 260 ? -11.234 25.981 -31.052 1.00 30.03 260 GLY A CA 1
ATOM 1953 C C . GLY A 1 260 ? -10.542 24.640 -31.299 1.00 30.03 260 GLY A C 1
ATOM 1954 O O . GLY A 1 260 ? -10.297 23.901 -30.350 1.00 30.03 260 GLY A O 1
ATOM 1955 N N . GLU A 1 261 ? -10.194 24.345 -32.554 1.00 33.56 261 GLU A N 1
ATOM 1956 C CA . GLU A 1 261 ? -9.244 23.289 -32.928 1.00 33.56 261 GLU A CA 1
ATOM 1957 C C . GLU A 1 261 ? -7.904 23.455 -32.188 1.00 33.56 261 GLU A C 1
ATOM 1959 O O . GLU A 1 261 ? -7.290 24.523 -32.217 1.00 33.56 261 GLU A O 1
ATOM 1964 N N . ARG A 1 262 ? -7.404 22.382 -31.566 1.00 34.75 262 ARG A N 1
ATOM 1965 C CA . ARG A 1 262 ? -5.981 22.242 -31.235 1.00 34.75 262 ARG A CA 1
ATOM 1966 C C . ARG A 1 262 ? -5.456 20.947 -31.830 1.00 34.75 262 ARG A C 1
ATOM 1968 O O . ARG A 1 262 ? -5.844 19.852 -31.436 1.00 34.75 262 ARG A O 1
ATOM 1975 N N . SER A 1 263 ? -4.570 21.133 -32.799 1.00 33.44 263 SER A N 1
ATOM 1976 C CA . SER A 1 263 ? -3.750 20.113 -33.433 1.00 33.44 263 SER A CA 1
ATOM 1977 C C . SER A 1 263 ? -2.919 19.377 -32.374 1.00 33.44 263 SER A C 1
ATOM 1979 O O . SER A 1 263 ? -2.082 19.983 -31.704 1.00 33.44 263 SER A O 1
ATOM 1981 N N . HIS A 1 264 ? -3.179 18.081 -32.190 1.00 35.88 264 HIS A N 1
ATOM 1982 C CA . HIS A 1 264 ? -2.374 17.191 -31.357 1.00 35.88 264 HIS A CA 1
ATOM 1983 C C . HIS A 1 264 ? -1.364 16.459 -32.243 1.00 35.88 264 HIS A C 1
ATOM 1985 O O . HIS A 1 264 ? -1.730 15.606 -33.049 1.00 35.88 264 HIS A O 1
ATOM 1991 N N . ALA A 1 265 ? -0.082 16.783 -32.077 1.00 35.66 265 ALA A N 1
ATOM 1992 C CA . ALA A 1 265 ? 1.002 15.939 -32.558 1.00 35.66 265 ALA A CA 1
ATOM 1993 C C . ALA A 1 265 ? 1.024 14.628 -31.740 1.00 35.66 265 ALA A C 1
ATOM 1995 O O . ALA A 1 265 ? 0.939 14.693 -30.509 1.00 35.66 265 ALA A O 1
ATOM 1996 N N . PRO A 1 266 ? 1.136 13.444 -32.369 1.00 33.53 266 PRO A N 1
ATOM 1997 C CA . PRO A 1 266 ? 1.210 12.184 -31.642 1.00 33.53 266 PRO A CA 1
ATOM 1998 C C . PRO A 1 266 ? 2.550 12.074 -30.904 1.00 33.53 266 PRO A C 1
ATOM 2000 O O . PRO A 1 266 ? 3.626 12.058 -31.505 1.00 33.53 266 PRO A O 1
ATOM 2003 N N . CYS A 1 267 ? 2.468 11.996 -29.577 1.00 29.38 267 CYS A N 1
ATOM 2004 C CA . CYS A 1 267 ? 3.599 11.717 -28.706 1.00 29.38 267 CYS A CA 1
ATOM 2005 C C . CYS A 1 267 ? 3.966 10.232 -28.846 1.00 29.38 267 CYS A C 1
ATOM 2007 O O . CYS A 1 267 ? 3.211 9.351 -28.434 1.00 29.38 267 CYS A O 1
ATOM 2009 N N . ARG A 1 268 ? 5.114 9.949 -29.467 1.00 26.94 268 ARG A N 1
ATOM 2010 C CA . ARG A 1 268 ? 5.686 8.600 -29.552 1.00 26.94 268 ARG A CA 1
ATOM 2011 C C . ARG A 1 268 ? 6.159 8.163 -28.167 1.00 26.94 268 ARG A C 1
ATOM 2013 O O . ARG A 1 268 ? 7.171 8.661 -27.682 1.00 26.94 268 ARG A O 1
ATOM 2020 N N . ILE A 1 269 ? 5.475 7.197 -27.561 1.00 30.06 269 ILE A N 1
ATOM 2021 C CA . ILE A 1 269 ? 6.020 6.443 -26.429 1.00 30.06 269 ILE A CA 1
ATOM 2022 C C . ILE A 1 269 ? 6.741 5.228 -27.009 1.00 30.06 269 ILE A C 1
ATOM 2024 O O . ILE A 1 269 ? 6.120 4.230 -27.364 1.00 30.06 269 ILE A O 1
ATOM 2028 N N . ILE A 1 270 ? 8.063 5.332 -27.127 1.00 27.64 270 ILE A N 1
ATOM 2029 C CA . ILE A 1 270 ? 8.931 4.172 -27.324 1.00 27.64 270 ILE A CA 1
ATOM 2030 C C . ILE A 1 270 ? 9.114 3.556 -25.938 1.00 27.64 270 ILE A C 1
ATOM 2032 O O . ILE A 1 270 ? 9.782 4.136 -25.083 1.00 27.64 270 ILE A O 1
ATOM 2036 N N . ALA A 1 271 ? 8.494 2.404 -25.697 1.00 26.47 271 ALA A N 1
ATOM 2037 C CA . ALA A 1 271 ? 8.821 1.581 -24.542 1.00 26.47 271 ALA A CA 1
ATOM 2038 C C . ALA A 1 271 ? 10.202 0.949 -24.787 1.00 26.47 271 ALA A C 1
ATOM 2040 O O . ALA A 1 271 ? 10.311 -0.082 -25.449 1.00 26.47 271 ALA A O 1
ATOM 2041 N N . ALA A 1 272 ? 11.257 1.616 -24.319 1.00 26.72 272 ALA A N 1
ATOM 2042 C CA . ALA A 1 272 ? 12.581 1.022 -24.197 1.00 26.72 272 ALA A CA 1
ATOM 2043 C C . ALA A 1 272 ? 12.660 0.275 -22.857 1.00 26.72 272 ALA A C 1
ATOM 2045 O O . ALA A 1 272 ? 12.274 0.823 -21.822 1.00 26.72 272 ALA A O 1
ATOM 2046 N N . ALA A 1 273 ? 13.092 -0.984 -22.928 1.00 34.25 273 ALA A N 1
ATOM 2047 C CA . ALA A 1 273 ? 13.445 -1.821 -21.784 1.00 34.25 273 ALA A CA 1
ATOM 2048 C C . ALA A 1 273 ? 14.713 -1.317 -21.081 1.00 34.25 273 ALA A C 1
ATOM 2050 O O . ALA A 1 273 ? 15.557 -0.700 -21.772 1.00 34.25 273 ALA A O 1
#

Sequence (273 aa):
MGRALLGWIVLCAGIGLAISTARFAAGLTSAPAAAVPLLQALLVTALVVPVILLLRSKVDRKSAADLGLSRRMLTPVIFGLTVGVASGAATWLPALWMGWISIERVDYGTLMSFLVINAFVLLLYEALPEELALRGYAWANLRSRWSPLIATWIVTVLFIFSSSLISIFQFGSARLLDVEPVGLGWAPAGTDPVAYVLQLGLFGLVLCAARRAGLARLGNRRRVHGPGRDCAGTGAYMFGRVHVHPHPEVASAPRYGNGGERSHAPCRIIAAA

pLDDT: mean 76.42, std 22.77, range [23.77, 97.0]

Radius of gyration: 23.89 Å; Cα contacts (8 Å, |Δi|>4): 205; chains: 1; bounding box: 70×54×56 Å